Protein AF-A0A1Z1WSP2-F1 (afdb_monomer_lite)

InterPro domains:
  IPR001242 Condensation domain [PF00668] (73-166)
  IPR023213 Chloramphenicol acetyltransferase-like domain superfamily [G3DSA:3.30.559.10] (67-186)

pLDDT: mean 78.29, std 22.39, range [27.3, 98.0]

Radius of gyration: 26.22 Å; chains: 1; bounding box: 64×45×77 Å

Organism: NCBI:txid67267

Structure (mmCIF, N/CA/C/O backbone):
data_AF-A0A1Z1WSP2-F1
#
_entry.id   AF-A0A1Z1WSP2-F1
#
loop_
_atom_site.group_PDB
_atom_site.id
_atom_site.type_symbol
_atom_site.label_atom_id
_atom_site.label_alt_id
_atom_site.label_comp_id
_atom_site.label_asym_id
_atom_site.label_entity_id
_atom_site.label_seq_id
_atom_site.pdbx_PDB_ins_code
_atom_site.Cartn_x
_atom_site.Cartn_y
_atom_site.Cartn_z
_atom_site.occupancy
_atom_site.B_iso_or_equiv
_atom_site.auth_seq_id
_atom_site.auth_comp_id
_atom_site.auth_asym_id
_atom_site.auth_atom_id
_atom_site.pdbx_PDB_model_num
ATOM 1 N N . MET A 1 1 ? -21.585 -17.387 0.499 1.00 41.00 1 MET A N 1
ATOM 2 C CA . MET A 1 1 ? -21.849 -16.741 1.805 1.00 41.00 1 MET A CA 1
ATOM 3 C C . MET A 1 1 ? -21.093 -17.517 2.869 1.00 41.00 1 MET A C 1
ATOM 5 O O . MET A 1 1 ? -21.284 -18.721 2.952 1.00 41.00 1 MET A O 1
ATOM 9 N N . ARG A 1 2 ? -20.185 -16.879 3.615 1.00 51.12 2 ARG A N 1
ATOM 10 C CA . ARG A 1 2 ? -19.543 -17.510 4.781 1.00 51.12 2 ARG A CA 1
ATOM 11 C C . ARG A 1 2 ? -20.558 -17.466 5.926 1.00 51.12 2 ARG A C 1
ATOM 13 O O . ARG A 1 2 ? -21.011 -16.374 6.252 1.00 51.12 2 ARG A O 1
ATOM 20 N N . SER A 1 3 ? -20.960 -18.607 6.487 1.00 55.03 3 SER A N 1
ATOM 21 C CA . SER A 1 3 ? -21.845 -18.604 7.658 1.00 55.03 3 SER A CA 1
ATOM 22 C C . SER A 1 3 ? -21.049 -18.153 8.878 1.00 55.03 3 SER A C 1
ATOM 24 O O . SER A 1 3 ? -20.045 -18.777 9.218 1.00 55.03 3 SER A O 1
ATOM 26 N N . TRP A 1 4 ? -21.477 -17.073 9.521 1.00 65.94 4 TRP A N 1
ATOM 27 C CA . TRP A 1 4 ? -20.964 -16.672 10.827 1.00 65.94 4 TRP A CA 1
ATOM 28 C C . TRP A 1 4 ? -21.842 -17.282 11.921 1.00 65.94 4 TRP A C 1
ATOM 30 O O . TRP A 1 4 ? -23.066 -17.234 11.824 1.00 65.94 4 TRP A O 1
ATOM 40 N N . SER A 1 5 ? -21.220 -17.844 12.957 1.00 73.00 5 SER A N 1
ATOM 41 C CA . SER A 1 5 ? -21.894 -18.319 14.170 1.00 73.00 5 SER A CA 1
ATOM 42 C C . SER A 1 5 ? -21.378 -17.536 15.372 1.00 73.00 5 SER A C 1
ATOM 44 O O . SER A 1 5 ? -20.165 -17.437 15.554 1.00 73.00 5 SER A O 1
ATOM 46 N N . SER A 1 6 ? -22.280 -17.014 16.204 1.00 76.75 6 SER A N 1
ATOM 47 C CA . SER A 1 6 ? -21.934 -16.423 17.502 1.00 76.75 6 SER A CA 1
ATOM 48 C C . SER A 1 6 ? -22.546 -17.263 18.620 1.00 76.75 6 SER A C 1
ATOM 50 O O . SER A 1 6 ? -23.676 -17.732 18.494 1.00 76.75 6 SER A O 1
ATOM 52 N N . LEU A 1 7 ? -21.781 -17.486 19.687 1.00 85.62 7 LEU A N 1
ATOM 53 C CA . LEU A 1 7 ? -22.199 -18.262 20.851 1.00 85.62 7 LEU A CA 1
ATOM 54 C C . LEU A 1 7 ? -22.356 -17.305 22.034 1.00 85.62 7 LEU A C 1
ATOM 56 O O . LEU A 1 7 ? -21.437 -16.546 22.335 1.00 85.62 7 LEU A O 1
ATOM 60 N N . TRP A 1 8 ? -23.521 -17.328 22.677 1.00 90.00 8 TRP A N 1
ATOM 61 C CA . TRP A 1 8 ? -23.855 -16.441 23.790 1.00 90.00 8 TRP A CA 1
ATOM 62 C C . TRP A 1 8 ? -23.992 -17.255 25.071 1.00 90.00 8 TRP A C 1
ATOM 64 O O . TRP A 1 8 ? -24.724 -18.241 25.109 1.00 90.00 8 TRP A O 1
ATOM 74 N N . PHE A 1 9 ? -23.307 -16.822 26.127 1.00 90.75 9 PHE A N 1
ATOM 75 C CA . PHE A 1 9 ? -23.403 -17.414 27.457 1.00 90.75 9 PHE A CA 1
ATOM 76 C C . PHE A 1 9 ? -23.899 -16.370 28.447 1.00 90.75 9 PHE A C 1
ATOM 78 O O . PHE A 1 9 ? -23.471 -15.217 28.409 1.00 90.75 9 PHE A O 1
ATOM 85 N N . TYR A 1 10 ? -24.784 -16.776 29.352 1.00 90.88 10 TYR A N 1
ATOM 86 C CA . TYR A 1 10 ? -25.280 -15.917 30.420 1.00 90.88 10 TYR A CA 1
ATOM 87 C C . TYR A 1 10 ? -25.595 -16.734 31.672 1.00 90.88 10 TYR A C 1
ATOM 89 O O . TYR A 1 10 ? -25.853 -17.935 31.609 1.00 90.88 10 TYR A O 1
ATOM 97 N N . SER A 1 11 ? -25.581 -16.067 32.826 1.00 92.56 11 SER A N 1
ATOM 98 C CA . SER A 1 11 ? -26.026 -16.667 34.082 1.00 92.56 11 SER A CA 1
ATOM 99 C C . SER A 1 11 ? -27.542 -16.551 34.209 1.00 92.56 11 SER A C 1
ATOM 101 O O . SER A 1 11 ? -28.071 -15.446 34.348 1.00 92.56 11 SER A O 1
ATOM 103 N N . ALA A 1 12 ? -28.239 -17.689 34.229 1.00 88.88 12 ALA A N 1
ATOM 104 C CA . ALA A 1 12 ? -29.688 -17.742 34.437 1.00 88.88 12 ALA A CA 1
ATOM 105 C C . ALA A 1 12 ? -30.127 -17.249 35.833 1.00 88.88 12 ALA A C 1
ATOM 107 O O . ALA A 1 12 ? -31.296 -16.939 36.036 1.00 88.88 12 ALA A O 1
ATOM 108 N N . ALA A 1 13 ? -29.198 -17.144 36.794 1.00 91.12 13 ALA A N 1
ATOM 109 C CA . ALA A 1 13 ? -29.472 -16.588 38.120 1.00 91.12 13 ALA A CA 1
ATOM 110 C C . ALA A 1 13 ? -29.534 -15.049 38.130 1.00 91.12 13 ALA A C 1
ATOM 112 O O . ALA A 1 13 ? -30.116 -14.468 39.042 1.00 91.12 13 ALA A O 1
ATOM 113 N N . LEU A 1 14 ? -28.922 -14.388 37.139 1.00 92.56 14 LEU A N 1
ATOM 114 C CA . LEU A 1 14 ? -28.824 -12.924 37.062 1.00 92.56 14 LEU A CA 1
ATOM 115 C C . LEU A 1 14 ? -29.618 -12.333 35.892 1.00 92.56 14 LEU A C 1
ATOM 117 O O . LEU A 1 14 ? -30.007 -11.166 35.939 1.00 92.56 14 LEU A O 1
ATOM 121 N N . HIS A 1 15 ? -29.866 -13.119 34.843 1.00 92.75 15 HIS A N 1
ATOM 122 C CA . HIS A 1 15 ? -30.521 -12.654 33.628 1.00 92.75 15 HIS A CA 1
ATOM 123 C C . HIS A 1 15 ? -31.601 -13.619 33.152 1.00 92.75 15 HIS A C 1
ATOM 125 O O . HIS A 1 15 ? -31.472 -14.837 33.255 1.00 92.75 15 HIS A O 1
ATOM 131 N N . GLN A 1 16 ? -32.656 -13.048 32.575 1.00 94.38 16 GLN A N 1
ATOM 132 C CA . GLN A 1 16 ? -33.688 -13.803 31.877 1.00 94.38 16 GLN A CA 1
ATOM 133 C C . GLN A 1 16 ? -33.235 -14.109 30.449 1.00 94.38 16 GLN A C 1
ATOM 135 O O . GLN A 1 16 ? -32.648 -13.256 29.780 1.00 94.38 16 GLN A O 1
ATOM 140 N N . GLU A 1 17 ? -33.563 -15.307 29.971 1.00 93.25 17 GLU A N 1
ATOM 141 C CA . GLU A 1 17 ? -33.247 -15.757 28.613 1.00 93.25 17 GLU A CA 1
ATOM 142 C C . GLU A 1 17 ? -33.787 -14.804 27.543 1.00 93.25 17 GLU A C 1
ATOM 144 O O . GLU A 1 17 ? -33.064 -14.423 26.629 1.00 93.25 17 GLU A O 1
ATOM 149 N N . SER A 1 18 ? -35.032 -14.345 27.693 1.00 95.00 18 SER A N 1
ATOM 150 C CA . SER A 1 18 ? -35.677 -13.415 26.759 1.00 95.00 18 SER A CA 1
ATOM 151 C C . SER A 1 18 ? -34.890 -12.112 26.588 1.00 95.00 18 SER A C 1
ATOM 153 O O . SER A 1 18 ? -34.775 -11.600 25.474 1.00 95.00 18 SER A O 1
ATOM 155 N N . THR A 1 19 ? -34.294 -11.599 27.667 1.00 94.56 19 THR A N 1
ATOM 156 C CA . THR A 1 19 ? -33.448 -10.401 27.634 1.00 94.56 19 THR A CA 1
ATOM 157 C C . THR A 1 19 ? -32.171 -10.645 26.839 1.00 94.56 19 THR A C 1
ATOM 159 O O . THR A 1 19 ? -31.796 -9.810 26.014 1.00 94.56 19 THR A O 1
ATOM 162 N N . VAL A 1 20 ? -31.511 -11.784 27.063 1.00 95.19 20 VAL A N 1
ATOM 163 C CA . VAL A 1 20 ? -30.248 -12.125 26.391 1.00 95.19 20 VAL A CA 1
ATOM 164 C C . VAL A 1 20 ? -30.486 -12.434 24.918 1.00 95.19 20 VAL A C 1
ATOM 166 O O . VAL A 1 20 ? -29.784 -11.892 24.072 1.00 95.19 20 VAL A O 1
ATOM 169 N N . THR A 1 21 ? -31.531 -13.194 24.592 1.00 93.88 21 THR A N 1
ATOM 170 C CA . THR A 1 21 ? -31.958 -13.450 23.211 1.00 93.88 21 THR A CA 1
ATOM 171 C C . THR A 1 21 ? -32.323 -12.154 22.492 1.00 93.88 21 THR A C 1
ATOM 173 O O . THR A 1 21 ? -31.897 -11.933 21.361 1.00 93.88 21 THR A O 1
ATOM 176 N N . GLY A 1 22 ? -33.047 -11.246 23.157 1.00 94.62 22 GLY A N 1
ATOM 177 C CA . GLY A 1 22 ? -33.368 -9.933 22.601 1.00 94.62 22 GLY A CA 1
ATOM 178 C C . GLY A 1 22 ? -32.129 -9.065 22.353 1.00 94.62 22 GLY A C 1
ATOM 179 O O . GLY A 1 22 ? -32.064 -8.362 21.347 1.00 94.62 22 GLY A O 1
ATOM 180 N N . LEU A 1 23 ? -31.129 -9.111 23.239 1.00 95.50 23 LEU A N 1
ATOM 181 C CA . LEU A 1 23 ? -29.850 -8.427 23.033 1.00 95.50 23 LEU A CA 1
ATOM 182 C C . LEU A 1 23 ? -29.057 -9.045 21.875 1.00 95.50 23 LEU A C 1
ATOM 184 O O . LEU A 1 23 ? -28.564 -8.303 21.031 1.00 95.50 23 LEU A O 1
ATOM 188 N N . ALA A 1 24 ? -28.973 -10.375 21.818 1.00 93.88 24 ALA A N 1
ATOM 189 C CA . ALA A 1 24 ? -28.277 -11.099 20.762 1.00 93.88 24 ALA A CA 1
ATOM 190 C C . ALA A 1 24 ? -28.881 -10.805 19.382 1.00 93.88 24 ALA A C 1
ATOM 192 O O . ALA A 1 24 ? -28.140 -10.535 18.438 1.00 93.88 24 ALA A O 1
ATOM 193 N N . ALA A 1 25 ? -30.215 -10.771 19.283 1.00 93.81 25 ALA A N 1
ATOM 194 C CA . ALA A 1 25 ? -30.921 -10.394 18.062 1.00 93.81 25 ALA A CA 1
ATOM 195 C C . ALA A 1 25 ? -30.579 -8.959 17.630 1.00 93.81 25 ALA A C 1
ATOM 197 O O . ALA A 1 25 ? -30.105 -8.756 16.517 1.00 93.81 25 ALA A O 1
ATOM 198 N N . ARG A 1 26 ? -30.696 -7.973 18.534 1.00 96.06 26 ARG A N 1
ATOM 199 C CA . ARG A 1 26 ? -30.347 -6.573 18.218 1.00 96.06 26 ARG A CA 1
ATOM 200 C C . ARG A 1 26 ? -28.877 -6.395 17.839 1.00 96.06 26 ARG A C 1
ATOM 202 O O . ARG A 1 26 ? -28.559 -5.561 16.999 1.00 96.06 26 ARG A O 1
ATOM 209 N N . PHE A 1 27 ? -27.976 -7.149 18.465 1.00 94.50 27 PHE A N 1
ATOM 210 C CA . PHE A 1 27 ? -26.557 -7.131 18.123 1.00 94.50 27 PHE A CA 1
ATOM 211 C C . PHE A 1 27 ? -26.316 -7.691 16.716 1.00 94.50 27 PHE A C 1
ATOM 213 O O . PHE A 1 27 ? -25.570 -7.096 15.940 1.00 94.50 27 PHE A O 1
ATOM 220 N N . ALA A 1 28 ? -26.977 -8.798 16.363 1.00 92.75 28 ALA A N 1
ATOM 221 C CA . ALA A 1 28 ? -26.924 -9.359 15.017 1.00 92.75 28 ALA A CA 1
ATOM 222 C C . ALA A 1 28 ? -27.494 -8.389 13.968 1.00 92.75 28 ALA A C 1
ATOM 224 O O . ALA A 1 28 ? -26.862 -8.195 12.930 1.00 92.75 28 ALA A O 1
ATOM 225 N N . ASP A 1 29 ? -28.621 -7.733 14.261 1.00 94.75 29 ASP A N 1
ATOM 226 C CA . ASP A 1 29 ? -29.218 -6.716 13.388 1.00 94.75 29 ASP A CA 1
ATOM 227 C C . ASP A 1 29 ? -28.263 -5.532 13.180 1.00 94.75 29 ASP A C 1
ATOM 229 O O . ASP A 1 29 ? -27.992 -5.144 12.044 1.00 94.75 29 ASP A O 1
ATOM 233 N N . ALA A 1 30 ? -27.657 -5.018 14.256 1.00 94.94 30 ALA A N 1
ATOM 234 C CA . ALA A 1 30 ? -26.686 -3.929 14.175 1.00 94.94 30 ALA A CA 1
ATOM 235 C C . ALA A 1 30 ? -25.446 -4.310 13.345 1.00 94.94 30 ALA A C 1
ATOM 237 O O . ALA A 1 30 ? -24.978 -3.518 12.527 1.00 94.94 30 ALA A O 1
ATOM 238 N N . LEU A 1 31 ? -24.921 -5.530 13.504 1.00 92.50 31 LEU A N 1
ATOM 239 C CA . LEU A 1 31 ? -23.818 -6.025 12.675 1.00 92.50 31 LEU A CA 1
ATOM 240 C C . LEU A 1 31 ? -24.223 -6.176 11.205 1.00 92.50 31 LEU A C 1
ATOM 242 O O . LEU A 1 31 ? -23.431 -5.853 10.318 1.00 92.50 31 LEU A O 1
ATOM 246 N N . ALA A 1 32 ? -25.442 -6.648 10.932 1.00 91.38 32 ALA A N 1
ATOM 247 C CA . ALA A 1 32 ? -25.964 -6.748 9.574 1.00 91.38 32 ALA A CA 1
ATOM 248 C C . ALA A 1 32 ? -26.105 -5.363 8.926 1.00 91.38 32 ALA A C 1
ATOM 250 O O . ALA A 1 32 ? -25.785 -5.202 7.74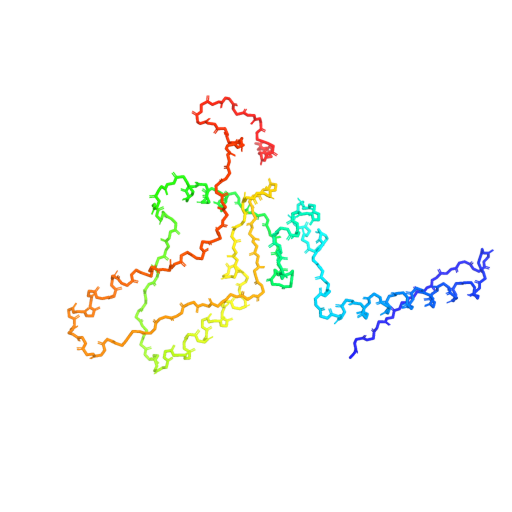7 1.00 91.38 32 ALA A O 1
ATOM 251 N N . ASP A 1 33 ? -26.522 -4.358 9.695 1.00 91.88 33 ASP A N 1
ATOM 252 C CA . ASP A 1 33 ? -26.606 -2.973 9.243 1.00 91.88 33 ASP A CA 1
ATOM 253 C C . ASP A 1 33 ? -25.222 -2.380 8.955 1.00 91.88 33 ASP A C 1
ATOM 255 O O . ASP A 1 33 ? -25.031 -1.793 7.889 1.00 91.88 33 ASP A O 1
ATOM 259 N N . ILE A 1 34 ? -24.229 -2.607 9.825 1.00 88.62 34 ILE A N 1
ATOM 260 C CA . ILE A 1 34 ? -22.832 -2.202 9.584 1.00 88.62 34 ILE A CA 1
ATOM 261 C C . ILE A 1 34 ? -22.279 -2.884 8.327 1.00 88.62 34 ILE A C 1
ATOM 263 O O . ILE A 1 34 ? -21.681 -2.221 7.481 1.00 88.62 34 ILE A O 1
ATOM 267 N N . ALA A 1 35 ? -22.500 -4.190 8.161 1.00 87.12 35 ALA A N 1
ATOM 268 C CA . ALA A 1 35 ? -22.037 -4.930 6.989 1.00 87.12 35 ALA A CA 1
ATOM 269 C C . ALA A 1 35 ? -22.690 -4.422 5.693 1.00 87.12 35 ALA A C 1
ATOM 271 O O . ALA A 1 35 ? -22.014 -4.272 4.674 1.00 87.12 35 ALA A O 1
ATOM 272 N N . ARG A 1 36 ? -23.995 -4.115 5.730 1.00 88.31 36 ARG A N 1
ATOM 273 C CA . ARG A 1 36 ? -24.719 -3.524 4.596 1.00 88.31 36 ARG A CA 1
ATOM 274 C C . ARG A 1 36 ? -24.198 -2.127 4.279 1.00 88.31 36 ARG A C 1
ATOM 276 O O . ARG A 1 36 ? -24.000 -1.813 3.108 1.00 88.31 36 ARG A O 1
ATOM 283 N N . HIS A 1 37 ? -23.931 -1.320 5.306 1.00 83.19 37 HIS A N 1
ATOM 284 C CA . HIS A 1 37 ? -23.325 -0.007 5.141 1.00 83.19 37 HIS A CA 1
ATOM 285 C C . HIS A 1 37 ? -21.952 -0.128 4.478 1.00 83.19 37 HIS A C 1
ATOM 287 O O . HIS A 1 37 ? -21.780 0.436 3.408 1.00 83.19 37 HIS A O 1
ATOM 293 N N . ALA A 1 38 ? -21.042 -0.946 5.015 1.00 80.06 38 ALA A N 1
ATOM 294 C CA . ALA A 1 38 ? -19.687 -1.151 4.489 1.00 80.06 38 ALA A CA 1
ATOM 295 C C . ALA A 1 38 ? -19.635 -1.722 3.055 1.00 80.06 38 ALA A C 1
ATOM 297 O O . ALA A 1 38 ? -18.637 -1.562 2.346 1.00 80.06 38 ALA A O 1
ATOM 298 N N . ALA A 1 39 ? -20.701 -2.392 2.607 1.00 81.94 39 ALA A N 1
ATOM 299 C CA . ALA A 1 39 ? -20.841 -2.858 1.229 1.00 81.94 39 ALA A CA 1
ATOM 300 C C . ALA A 1 39 ? -21.212 -1.737 0.235 1.00 81.94 39 ALA A C 1
ATOM 302 O O . ALA A 1 39 ? -21.138 -1.950 -0.976 1.00 81.94 39 ALA A O 1
ATOM 303 N N . THR A 1 40 ? -21.595 -0.550 0.713 1.00 82.31 40 THR A N 1
ATOM 304 C CA . THR A 1 40 ? -21.992 0.578 -0.140 1.00 82.31 40 THR A CA 1
ATOM 305 C C . THR A 1 40 ? -20.764 1.164 -0.856 1.00 82.31 40 THR A C 1
ATOM 307 O O . THR A 1 40 ? -19.741 1.418 -0.212 1.00 82.31 40 THR A O 1
ATOM 310 N N . PRO A 1 41 ? -20.811 1.412 -2.177 1.00 74.06 41 PRO A N 1
ATOM 311 C CA . PRO A 1 41 ? -19.713 2.061 -2.894 1.00 74.06 41 PRO A CA 1
ATOM 312 C C . PRO A 1 41 ? -19.358 3.420 -2.279 1.00 74.06 41 PRO A C 1
ATOM 314 O O . PRO A 1 41 ? -20.245 4.183 -1.907 1.00 74.06 41 PRO A O 1
ATOM 317 N N . GLY A 1 42 ? -18.065 3.719 -2.154 1.00 69.19 42 GLY A N 1
ATOM 318 C CA . GLY A 1 42 ? -17.589 4.956 -1.521 1.00 69.19 42 GLY A CA 1
ATOM 319 C C . GLY A 1 42 ? -17.664 4.967 0.011 1.00 69.19 42 GLY A C 1
ATOM 320 O O . GLY A 1 42 ? -17.225 5.932 0.625 1.00 69.19 42 GLY A O 1
ATOM 321 N N . THR A 1 43 ? -18.168 3.897 0.637 1.00 68.81 43 THR A N 1
ATOM 322 C CA . THR A 1 43 ? -18.054 3.682 2.086 1.00 68.81 43 THR A CA 1
ATOM 323 C C . THR A 1 43 ? -16.934 2.688 2.399 1.00 68.81 43 THR A C 1
ATOM 325 O O . THR A 1 43 ? -16.617 1.786 1.610 1.00 68.81 43 THR A O 1
ATOM 328 N N . GLY A 1 44 ? -16.313 2.869 3.561 1.00 70.62 44 GLY A N 1
ATOM 329 C CA . GLY A 1 44 ? -15.140 2.114 3.989 1.00 70.62 44 GLY A CA 1
ATOM 330 C C . GLY A 1 44 ? -13.883 2.973 3.938 1.00 70.62 44 GLY A C 1
ATOM 331 O O . GLY A 1 44 ? -13.378 3.296 2.865 1.00 70.62 44 GLY A O 1
ATOM 332 N N . GLY A 1 45 ? -13.398 3.321 5.125 1.00 80.62 45 GLY A N 1
ATOM 333 C CA . GLY A 1 45 ? -12.076 3.889 5.345 1.00 80.62 45 GLY A CA 1
ATOM 334 C C . GLY A 1 45 ? -11.144 2.837 5.930 1.00 80.62 45 GLY A C 1
ATOM 335 O O . GLY A 1 45 ? -11.573 1.740 6.295 1.00 80.62 45 GLY A O 1
ATOM 336 N N . ARG A 1 46 ? -9.866 3.186 6.019 1.00 90.81 46 ARG A N 1
ATOM 337 C CA . ARG A 1 46 ? -8.929 2.470 6.881 1.00 90.81 46 ARG A CA 1
ATOM 338 C C . ARG A 1 46 ? -8.927 3.134 8.248 1.00 90.81 46 ARG A C 1
ATOM 340 O O . ARG A 1 46 ? -9.206 4.322 8.374 1.00 90.81 46 ARG A O 1
ATOM 347 N N . THR A 1 47 ? -8.599 2.359 9.256 1.00 92.88 47 THR A N 1
ATOM 348 C CA . THR A 1 47 ? -8.450 2.776 10.645 1.00 92.88 47 THR A CA 1
ATOM 349 C C . THR A 1 47 ? -7.031 2.461 11.106 1.00 92.88 47 THR A C 1
ATOM 351 O O . THR A 1 47 ? -6.382 1.600 10.511 1.00 92.88 47 THR A O 1
ATOM 354 N N . PRO A 1 48 ? -6.532 3.090 12.183 1.00 94.88 48 PRO A N 1
ATOM 355 C CA . PRO A 1 48 ? -5.246 2.722 12.772 1.00 94.88 48 PRO A CA 1
ATOM 356 C C . PRO A 1 48 ? -5.100 1.223 13.059 1.00 94.88 48 PRO A C 1
ATOM 358 O O . PRO A 1 48 ? -4.040 0.649 12.834 1.00 94.88 48 PRO A O 1
ATOM 361 N N . SER A 1 49 ? -6.184 0.551 13.467 1.00 93.81 49 SER A N 1
ATOM 362 C CA . SER A 1 49 ? -6.176 -0.896 13.713 1.00 93.81 49 SER A CA 1
ATOM 363 C C . SER A 1 49 ? -5.925 -1.755 12.470 1.00 93.81 49 SER A C 1
ATOM 365 O O . SER A 1 49 ? -5.586 -2.926 12.618 1.00 93.81 49 SER A O 1
ATOM 367 N N . ASP A 1 50 ? -6.062 -1.201 11.263 1.00 94.00 50 ASP A N 1
ATOM 368 C CA . ASP A 1 50 ? -5.715 -1.899 10.023 1.00 94.00 50 ASP A CA 1
ATOM 369 C C . ASP A 1 50 ? -4.197 -1.925 9.760 1.00 94.00 50 ASP A C 1
ATOM 371 O O . ASP A 1 50 ? -3.760 -2.683 8.896 1.00 94.00 50 ASP A O 1
ATOM 375 N N . PHE A 1 51 ? -3.402 -1.126 10.487 1.00 95.31 51 PHE A N 1
ATOM 376 C CA . PHE A 1 51 ? -1.950 -0.985 10.312 1.00 95.31 51 PHE A CA 1
ATOM 377 C C . PHE A 1 51 ? -1.205 -1.140 11.652 1.00 95.31 51 PHE A C 1
ATOM 379 O O . PHE A 1 51 ? -0.586 -0.199 12.142 1.00 95.31 51 PHE A O 1
ATOM 386 N N . PRO A 1 52 ? -1.234 -2.331 12.276 1.00 94.00 52 PRO A N 1
ATOM 387 C CA . PRO A 1 52 ? -0.803 -2.524 13.666 1.00 94.00 52 PRO A CA 1
ATOM 388 C C . PRO A 1 52 ? 0.710 -2.390 13.902 1.00 94.00 52 PRO A C 1
ATOM 390 O O . PRO A 1 52 ? 1.156 -2.450 15.043 1.00 94.00 52 PRO A O 1
ATOM 393 N N . LEU A 1 53 ? 1.512 -2.278 12.840 1.00 93.56 53 LEU A N 1
ATOM 394 C CA . LEU A 1 53 ? 2.970 -2.166 12.927 1.00 93.56 53 LEU A CA 1
ATOM 395 C C . LEU A 1 53 ? 3.457 -0.716 13.033 1.00 93.56 53 LEU A C 1
ATOM 397 O O . LEU A 1 53 ? 4.662 -0.499 13.136 1.00 93.56 53 LEU A O 1
ATOM 401 N N . VAL A 1 54 ? 2.542 0.253 12.971 1.00 94.25 54 VAL A N 1
ATOM 402 C CA . VAL A 1 54 ? 2.837 1.686 12.982 1.00 94.25 54 VAL A CA 1
ATOM 403 C C . VAL A 1 54 ? 1.854 2.412 13.894 1.00 94.25 54 VAL A C 1
ATOM 405 O O . VAL A 1 54 ? 0.655 2.142 13.890 1.00 94.25 54 VAL A O 1
ATOM 408 N N . GLU A 1 55 ? 2.354 3.368 14.667 1.00 92.38 55 GLU A N 1
ATOM 409 C CA . GLU A 1 55 ? 1.520 4.193 15.542 1.00 92.38 55 GLU A CA 1
ATOM 410 C C . GLU A 1 55 ? 0.958 5.374 14.737 1.00 92.38 55 GLU A C 1
ATOM 412 O O . GLU A 1 55 ? 1.608 6.409 14.575 1.00 92.38 55 GLU A O 1
ATOM 417 N N . LEU A 1 56 ? -0.248 5.206 14.188 1.00 93.69 56 LEU A N 1
ATOM 418 C CA . LEU A 1 56 ? -0.939 6.229 13.400 1.00 93.69 56 LEU A CA 1
ATOM 419 C C . LEU A 1 56 ? -2.223 6.688 14.087 1.00 93.69 56 LEU A C 1
ATOM 421 O O . LEU A 1 56 ? -3.000 5.882 14.593 1.00 93.69 56 LEU A O 1
ATOM 425 N N . ASP A 1 57 ? -2.494 7.991 14.036 1.00 93.31 57 ASP A N 1
ATOM 426 C CA . ASP A 1 57 ? -3.839 8.498 14.296 1.00 93.31 57 ASP A CA 1
ATOM 427 C C . ASP A 1 57 ? -4.717 8.388 13.035 1.00 93.31 57 ASP A C 1
ATOM 429 O O . ASP A 1 57 ? -4.239 8.152 11.920 1.00 93.31 57 ASP A O 1
ATOM 433 N N . GLN A 1 58 ? -6.031 8.557 13.204 1.00 93.94 58 GLN A N 1
ATOM 434 C CA . GLN A 1 58 ? -6.970 8.480 12.081 1.00 93.94 58 GLN A CA 1
ATOM 435 C C . GLN A 1 58 ? -6.653 9.522 10.995 1.00 93.94 58 GLN A C 1
ATOM 437 O O . GLN A 1 58 ? -6.778 9.231 9.811 1.00 93.94 58 GLN A O 1
ATOM 442 N N . ALA A 1 59 ? -6.175 10.713 11.372 1.00 92.44 59 ALA A N 1
ATOM 443 C CA . ALA A 1 59 ? -5.856 11.765 10.413 1.00 92.44 59 ALA A CA 1
ATOM 444 C C . ALA A 1 59 ? -4.647 11.405 9.531 1.00 92.44 59 ALA A C 1
ATOM 446 O O . ALA A 1 59 ? -4.625 11.745 8.349 1.00 92.44 59 ALA A O 1
ATOM 447 N N . ALA A 1 60 ? -3.636 10.730 10.079 1.00 93.06 60 ALA A N 1
ATOM 448 C CA . ALA A 1 60 ? -2.494 10.218 9.332 1.00 93.06 60 ALA A CA 1
ATOM 449 C C . ALA A 1 60 ? -2.914 9.085 8.393 1.00 93.06 60 ALA A C 1
ATOM 451 O O . ALA A 1 60 ? -2.511 9.082 7.229 1.00 93.06 60 ALA A O 1
ATOM 452 N N . VAL A 1 61 ? -3.780 8.178 8.857 1.00 94.50 61 VAL A N 1
ATOM 453 C CA . VAL A 1 61 ? -4.375 7.138 8.008 1.00 94.50 61 VAL A CA 1
ATOM 454 C C . VAL A 1 61 ? -5.118 7.757 6.824 1.00 94.50 61 VAL A C 1
ATOM 456 O O . VAL A 1 61 ? -4.860 7.373 5.682 1.00 94.50 61 VAL A O 1
ATOM 459 N N . ASP A 1 62 ? -5.967 8.755 7.066 1.00 92.31 62 ASP A N 1
ATOM 460 C CA . ASP A 1 62 ? -6.728 9.447 6.020 1.00 92.31 62 ASP A CA 1
ATOM 461 C C . ASP A 1 62 ? -5.802 10.160 5.017 1.00 92.31 62 ASP A C 1
ATOM 463 O O . ASP A 1 62 ? -6.044 10.128 3.811 1.00 92.31 62 ASP A O 1
ATOM 467 N N . ARG A 1 63 ? -4.686 10.749 5.479 1.00 91.88 63 ARG A N 1
ATOM 468 C CA . ARG A 1 63 ? -3.669 11.348 4.592 1.00 91.88 63 ARG A CA 1
ATOM 469 C C . ARG A 1 63 ? -2.969 10.310 3.713 1.00 91.88 63 ARG A C 1
ATOM 471 O O . ARG A 1 63 ? -2.804 10.547 2.519 1.00 91.88 63 ARG A O 1
ATOM 478 N N . ILE A 1 64 ? -2.555 9.177 4.285 1.00 93.31 64 ILE A N 1
ATOM 479 C CA . ILE A 1 64 ? -1.839 8.105 3.566 1.00 93.31 64 ILE A CA 1
ATOM 480 C C . ILE A 1 64 ? -2.744 7.443 2.520 1.00 93.31 64 ILE A C 1
ATOM 482 O O . ILE A 1 64 ? -2.307 7.109 1.414 1.00 93.31 64 ILE A O 1
ATOM 486 N N . THR A 1 65 ? -4.007 7.237 2.884 1.00 92.19 65 THR A N 1
ATOM 487 C CA . THR A 1 65 ? -5.004 6.575 2.043 1.00 92.19 65 THR A CA 1
ATOM 488 C C . THR A 1 65 ? -5.619 7.493 0.992 1.00 92.19 65 THR A C 1
ATOM 490 O O . THR A 1 65 ? -5.930 7.040 -0.111 1.00 92.19 65 THR A O 1
ATOM 493 N N . GLY A 1 66 ? -5.748 8.784 1.291 1.00 89.81 66 GLY A N 1
ATOM 494 C CA . GLY A 1 66 ? -6.286 9.777 0.374 1.00 89.81 66 GLY A CA 1
ATOM 495 C C . GLY A 1 66 ? -7.710 9.448 -0.079 1.00 89.81 66 GLY A C 1
ATOM 496 O O . GLY A 1 66 ? -8.547 8.992 0.695 1.00 89.81 66 GLY A O 1
ATOM 497 N N . ALA A 1 67 ? -7.993 9.695 -1.360 1.00 86.81 67 ALA A N 1
ATOM 498 C CA . ALA A 1 67 ? -9.331 9.521 -1.928 1.00 86.81 67 ALA A CA 1
ATOM 499 C C . ALA A 1 67 ? -9.752 8.051 -2.116 1.00 86.81 67 ALA A C 1
ATOM 501 O O . ALA A 1 67 ? -10.945 7.784 -2.247 1.00 86.81 67 ALA A O 1
ATOM 502 N N . ASP A 1 68 ? -8.801 7.108 -2.133 1.00 88.94 68 ASP A N 1
ATOM 503 C CA . ASP A 1 68 ? -9.084 5.674 -2.255 1.00 88.94 68 ASP A CA 1
ATOM 504 C C . ASP A 1 68 ? -8.405 4.865 -1.135 1.00 88.94 68 ASP A C 1
ATOM 506 O O . ASP A 1 68 ? -7.321 4.299 -1.319 1.00 88.94 68 ASP A O 1
ATOM 510 N N . PRO A 1 69 ? -9.068 4.722 0.027 1.00 89.44 69 PRO A N 1
ATOM 511 C CA . PRO A 1 69 ? -8.558 3.903 1.123 1.00 89.44 69 PRO A CA 1
ATOM 512 C C . PRO A 1 69 ? -8.405 2.420 0.818 1.00 89.44 69 PRO A C 1
ATOM 514 O O . PRO A 1 69 ? -7.690 1.711 1.533 1.00 89.44 69 PRO A O 1
ATOM 517 N N . ARG A 1 70 ? -9.043 1.923 -0.244 1.00 88.06 70 ARG A N 1
ATOM 518 C CA . ARG A 1 70 ? -8.918 0.523 -0.647 1.00 88.06 70 ARG A CA 1
ATOM 519 C C . ARG A 1 70 ? -7.660 0.287 -1.475 1.00 88.06 70 ARG A C 1
ATOM 521 O O . ARG A 1 70 ? -7.207 -0.856 -1.508 1.00 88.06 70 ARG A O 1
ATOM 528 N N . ALA A 1 71 ? -7.080 1.327 -2.082 1.00 92.06 71 ALA A N 1
ATOM 529 C CA . ALA A 1 71 ? -5.840 1.235 -2.851 1.00 92.06 71 ALA A CA 1
ATOM 530 C C . ALA A 1 71 ? -4.610 0.942 -1.984 1.00 92.06 71 ALA A C 1
ATOM 532 O O . ALA A 1 71 ? -3.642 0.373 -2.485 1.00 92.06 71 ALA A O 1
ATOM 533 N N . VAL A 1 72 ? -4.626 1.298 -0.698 1.00 95.38 72 VAL A N 1
ATOM 534 C CA . VAL A 1 72 ? -3.580 0.897 0.253 1.00 95.38 72 VAL A CA 1
ATOM 535 C C . VAL A 1 72 ? -3.866 -0.526 0.710 1.00 95.38 72 VAL A C 1
ATOM 537 O O . VAL A 1 72 ? -5.000 -0.844 1.057 1.00 95.38 72 VAL A O 1
ATOM 540 N N . GLU A 1 73 ? -2.862 -1.394 0.685 1.00 95.94 73 GLU A N 1
ATOM 541 C CA . GLU A 1 73 ? -2.916 -2.762 1.198 1.00 95.94 73 GLU A CA 1
ATOM 542 C C . GLU A 1 73 ? -2.488 -2.797 2.665 1.00 95.94 73 GLU A C 1
ATOM 544 O O . GLU A 1 73 ? -3.299 -3.207 3.501 1.00 95.94 73 GLU A O 1
ATOM 549 N N . ASP A 1 74 ? -1.281 -2.295 2.945 1.00 96.88 74 ASP A N 1
ATOM 550 C CA . ASP A 1 74 ? -0.614 -2.314 4.251 1.00 96.88 74 ASP A CA 1
ATOM 551 C C . ASP A 1 74 ? 0.373 -1.135 4.397 1.00 96.88 74 ASP A C 1
ATOM 553 O O . ASP A 1 74 ? 0.722 -0.478 3.408 1.00 96.88 74 ASP A O 1
ATOM 557 N N . VAL A 1 75 ? 0.817 -0.862 5.623 1.00 97.19 75 VAL A N 1
ATOM 558 C CA . VAL A 1 75 ? 1.769 0.200 5.969 1.00 97.19 75 VAL A CA 1
ATOM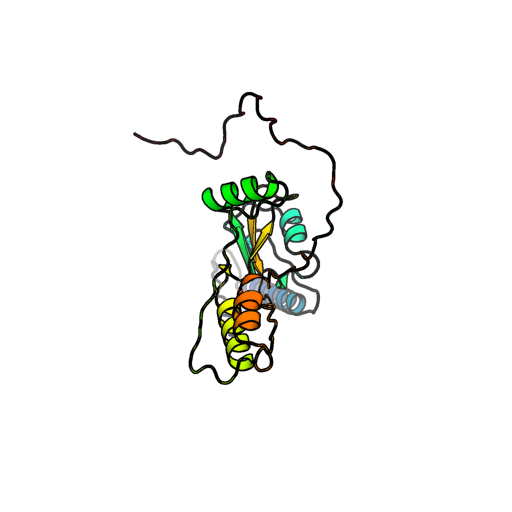 559 C C . VAL A 1 75 ? 2.780 -0.325 6.985 1.00 97.19 75 VAL A C 1
ATOM 561 O O . VAL A 1 75 ? 2.416 -0.881 8.020 1.00 97.19 75 VAL A O 1
ATOM 564 N N . HIS A 1 76 ? 4.064 -0.109 6.706 1.00 96.81 76 HIS A N 1
ATOM 565 C CA . HIS A 1 76 ? 5.167 -0.560 7.552 1.00 96.81 76 HIS A CA 1
ATOM 566 C C . HIS A 1 76 ? 6.105 0.594 7.909 1.00 96.81 76 HIS A C 1
ATOM 568 O O . HIS A 1 76 ? 6.294 1.491 7.080 1.00 96.81 76 HIS A O 1
ATOM 574 N N . PRO A 1 77 ? 6.762 0.555 9.081 1.00 96.69 77 PRO A N 1
ATOM 575 C CA . PRO A 1 77 ? 7.875 1.452 9.337 1.00 96.69 77 PRO A CA 1
ATOM 576 C C . PRO A 1 77 ? 9.034 1.093 8.401 1.00 96.69 77 PRO A C 1
ATOM 578 O O . PRO A 1 77 ? 9.270 -0.078 8.082 1.00 96.69 77 PRO A O 1
ATOM 581 N N . LEU A 1 78 ? 9.777 2.100 7.948 1.00 96.25 78 LEU A N 1
ATOM 582 C CA . LEU A 1 78 ? 11.017 1.855 7.220 1.00 96.25 78 LEU A CA 1
ATOM 583 C C . LEU A 1 78 ? 12.063 1.237 8.154 1.00 96.25 78 LEU A C 1
ATOM 585 O O . LEU A 1 78 ? 12.249 1.661 9.293 1.00 96.25 78 LEU A O 1
ATOM 589 N N . THR A 1 79 ? 12.812 0.256 7.651 1.00 94.94 79 THR A N 1
ATOM 590 C CA . THR A 1 79 ? 13.993 -0.242 8.370 1.00 94.94 79 THR A CA 1
ATOM 591 C C . THR A 1 79 ? 15.053 0.863 8.487 1.00 94.94 79 THR A C 1
ATOM 593 O O . THR A 1 79 ? 15.115 1.742 7.618 1.00 94.94 79 THR A O 1
ATOM 596 N N . PRO A 1 80 ? 15.965 0.803 9.479 1.00 93.81 80 PRO A N 1
ATOM 597 C CA . PRO A 1 80 ? 17.033 1.796 9.619 1.00 93.81 80 PRO A CA 1
ATOM 598 C C . PRO A 1 80 ? 17.856 1.998 8.338 1.00 93.81 80 PRO A C 1
ATOM 600 O O . PRO A 1 80 ? 18.185 3.126 7.972 1.00 93.81 80 PRO A O 1
ATOM 603 N N . THR A 1 81 ? 18.140 0.916 7.605 1.00 94.31 81 THR A N 1
ATOM 604 C CA . THR A 1 81 ? 18.845 0.983 6.318 1.00 94.31 81 THR A CA 1
ATOM 605 C C . THR A 1 81 ? 18.038 1.740 5.268 1.00 94.31 81 THR A C 1
ATOM 607 O O . THR A 1 81 ? 18.583 2.621 4.605 1.00 94.31 81 THR A O 1
ATOM 610 N N . GLN A 1 82 ? 16.744 1.443 5.125 1.00 94.44 82 GLN A N 1
ATOM 611 C CA . GLN A 1 82 ? 15.903 2.126 4.143 1.00 94.44 82 GLN A CA 1
ATOM 612 C C . GLN A 1 82 ? 15.702 3.610 4.496 1.00 94.44 82 GLN A C 1
ATOM 614 O O . GLN A 1 82 ? 15.717 4.453 3.601 1.00 94.44 82 GLN A O 1
ATOM 619 N N . ALA A 1 83 ? 15.592 3.954 5.784 1.00 92.69 83 ALA A N 1
ATOM 620 C CA . ALA A 1 83 ? 15.540 5.344 6.238 1.00 92.69 83 ALA A CA 1
ATOM 621 C C . ALA A 1 83 ? 16.839 6.104 5.904 1.00 92.69 83 ALA A C 1
ATOM 623 O O . ALA A 1 83 ? 16.791 7.230 5.403 1.00 92.69 83 ALA A O 1
ATOM 624 N N . GLY A 1 84 ? 18.003 5.470 6.094 1.00 91.19 84 GLY A N 1
ATOM 625 C CA . GLY A 1 84 ? 19.291 6.021 5.663 1.00 91.19 84 GLY A CA 1
ATOM 626 C C . GLY A 1 84 ? 19.359 6.243 4.147 1.00 91.19 84 GLY A C 1
ATOM 627 O O . GLY A 1 84 ? 19.783 7.308 3.693 1.00 91.19 84 GLY A O 1
ATOM 628 N N . MET A 1 85 ? 18.875 5.281 3.354 1.00 91.62 85 MET A N 1
ATOM 629 C CA . MET A 1 85 ? 18.791 5.413 1.893 1.00 91.62 85 MET A CA 1
ATOM 630 C C . MET A 1 85 ? 17.898 6.588 1.471 1.00 91.62 85 MET A C 1
ATOM 632 O O . MET A 1 85 ? 18.290 7.367 0.599 1.00 91.62 85 MET A O 1
ATOM 636 N N . LEU A 1 86 ? 16.732 6.749 2.107 1.00 90.62 86 LEU A N 1
ATOM 637 C CA . LEU A 1 86 ? 15.821 7.871 1.868 1.00 90.62 86 LEU A CA 1
ATOM 638 C C . LEU A 1 86 ? 16.504 9.213 2.161 1.00 90.62 86 LEU A C 1
ATOM 640 O O . LEU A 1 86 ? 16.484 10.110 1.320 1.00 90.62 86 LEU A O 1
ATOM 644 N N . PHE A 1 87 ? 17.150 9.341 3.322 1.00 87.81 87 PHE A N 1
ATOM 645 C CA . PHE A 1 87 ? 17.850 10.564 3.717 1.00 87.81 87 PHE A CA 1
ATOM 646 C C . PHE A 1 87 ? 18.919 10.974 2.694 1.00 87.81 87 PHE A C 1
ATOM 648 O O . PHE A 1 87 ? 18.972 12.128 2.258 1.00 87.81 87 PHE A O 1
ATOM 655 N N . HIS A 1 88 ? 19.746 10.021 2.264 1.00 86.00 88 HIS A N 1
ATOM 656 C CA . HIS A 1 88 ? 20.767 10.264 1.249 1.00 86.00 88 HIS A CA 1
ATOM 657 C C . HIS A 1 88 ? 20.161 10.634 -0.111 1.00 86.00 88 HIS A C 1
ATOM 659 O O . HIS A 1 88 ? 20.690 11.521 -0.778 1.00 86.00 88 HIS A O 1
ATOM 665 N N . GLY A 1 89 ? 19.052 10.005 -0.507 1.00 85.06 89 GLY A N 1
ATOM 666 C CA . GLY A 1 89 ? 18.343 10.328 -1.747 1.00 85.06 89 GLY A CA 1
ATOM 667 C C . GLY A 1 89 ? 17.765 11.746 -1.769 1.00 85.06 89 GLY A C 1
ATOM 668 O O . GLY A 1 89 ? 17.844 12.415 -2.794 1.00 85.06 89 GLY A O 1
ATOM 669 N N . LEU A 1 90 ? 17.234 12.229 -0.640 1.00 85.12 90 LEU A N 1
ATOM 670 C CA . LEU A 1 90 ? 16.677 13.584 -0.515 1.00 85.12 90 LEU A CA 1
ATOM 671 C C . LEU A 1 90 ? 17.754 14.675 -0.407 1.00 85.12 90 LEU A C 1
ATOM 673 O O . LEU A 1 90 ? 17.523 15.806 -0.824 1.00 85.12 90 LEU A O 1
ATOM 677 N N . SER A 1 91 ? 18.917 14.348 0.160 1.00 81.12 91 SER A N 1
ATOM 678 C CA . SER A 1 91 ? 19.995 15.313 0.432 1.00 81.12 91 SER A CA 1
ATOM 679 C C . SER A 1 91 ? 20.926 15.564 -0.755 1.00 81.12 91 SER A C 1
ATOM 681 O O . SER A 1 91 ? 21.751 16.473 -0.709 1.00 81.12 91 SER A O 1
ATOM 683 N N . GLN A 1 92 ? 20.876 14.719 -1.783 1.00 69.50 92 GLN A N 1
ATOM 684 C CA . GLN A 1 92 ? 21.790 14.779 -2.917 1.00 69.50 92 GLN A CA 1
ATOM 685 C C . GLN A 1 92 ? 21.000 15.178 -4.162 1.00 69.50 92 GLN A C 1
ATOM 687 O O . GLN A 1 92 ? 20.211 14.377 -4.651 1.00 69.50 92 GLN A O 1
ATOM 692 N N . ASP A 1 93 ? 21.233 16.391 -4.675 1.00 63.53 93 ASP A N 1
ATOM 693 C CA . ASP A 1 93 ? 20.578 17.006 -5.844 1.00 63.53 93 ASP A CA 1
ATOM 694 C C . ASP A 1 93 ? 20.634 16.130 -7.119 1.00 63.53 93 ASP A C 1
ATOM 696 O O . ASP A 1 93 ? 21.409 16.360 -8.045 1.00 63.53 93 ASP A O 1
ATOM 700 N N . GLY A 1 94 ? 19.817 15.078 -7.184 1.00 59.41 94 GLY A N 1
ATOM 701 C CA . GLY A 1 94 ? 19.689 14.195 -8.342 1.00 59.41 94 GLY A CA 1
ATOM 702 C C . GLY A 1 94 ? 20.743 13.088 -8.475 1.00 59.41 94 GLY A C 1
ATOM 703 O O . GLY A 1 94 ? 20.696 12.345 -9.460 1.00 59.41 94 GLY A O 1
ATOM 704 N N . ARG A 1 95 ? 21.663 12.896 -7.514 1.00 64.38 95 ARG A N 1
ATOM 705 C CA . ARG A 1 95 ? 22.540 11.707 -7.532 1.00 64.38 95 ARG A CA 1
ATOM 706 C C . ARG A 1 95 ? 21.723 10.468 -7.176 1.00 64.38 95 ARG A C 1
ATOM 708 O O . ARG A 1 95 ? 21.368 10.243 -6.024 1.00 64.38 95 ARG A O 1
ATOM 715 N N . ARG A 1 96 ? 21.488 9.616 -8.170 1.00 69.31 96 ARG A N 1
ATOM 716 C CA . ARG A 1 96 ? 20.772 8.342 -8.035 1.00 69.31 96 ARG A CA 1
ATOM 717 C C . ARG A 1 96 ? 21.637 7.241 -7.387 1.00 69.31 96 ARG A C 1
ATOM 719 O O . ARG A 1 96 ? 21.831 6.185 -7.973 1.00 69.31 96 ARG A O 1
ATOM 726 N N . VAL A 1 97 ? 22.188 7.491 -6.194 1.00 73.88 97 VAL A N 1
ATOM 727 C CA . VAL A 1 97 ? 23.189 6.618 -5.530 1.00 73.88 97 VAL A CA 1
ATOM 728 C C . VAL A 1 97 ? 22.677 5.192 -5.280 1.00 73.88 97 VAL A C 1
ATOM 730 O O . VAL A 1 97 ? 23.465 4.254 -5.301 1.00 73.88 97 VAL A O 1
ATOM 733 N N . TYR A 1 98 ? 21.366 5.024 -5.102 1.00 80.50 98 TYR A N 1
ATOM 734 C CA . TYR A 1 98 ? 20.723 3.723 -4.881 1.00 80.50 98 TYR A CA 1
ATOM 735 C C . TYR A 1 98 ? 19.878 3.244 -6.067 1.00 80.50 98 TYR A C 1
ATOM 737 O O . TYR A 1 98 ? 19.066 2.335 -5.921 1.00 80.50 98 TYR A O 1
ATOM 745 N N . PHE A 1 99 ? 20.027 3.859 -7.243 1.00 84.25 99 PHE A N 1
ATOM 746 C CA . PHE A 1 99 ? 19.344 3.390 -8.444 1.00 84.25 99 PHE A CA 1
ATOM 747 C C . PHE A 1 99 ? 20.130 2.251 -9.072 1.00 84.25 99 PHE A C 1
ATOM 749 O O . PHE A 1 99 ? 21.307 2.400 -9.399 1.00 84.25 99 PHE A O 1
ATOM 756 N N . GLN A 1 100 ? 19.451 1.130 -9.273 1.00 85.75 100 GLN A N 1
ATOM 757 C CA . GLN A 1 100 ? 20.024 -0.038 -9.911 1.00 85.75 100 GLN A CA 1
ATOM 758 C C . GLN A 1 100 ? 19.312 -0.284 -11.238 1.00 85.75 100 GLN A C 1
ATOM 760 O O . GLN A 1 100 ? 18.086 -0.372 -11.285 1.00 85.75 100 GLN A O 1
ATOM 765 N N . GLN A 1 101 ? 20.088 -0.410 -12.311 1.00 88.88 101 GLN A N 1
ATOM 766 C CA . GLN A 1 101 ? 19.594 -0.824 -13.618 1.00 88.88 101 GLN A CA 1
ATOM 767 C C . GLN A 1 101 ? 20.143 -2.213 -13.918 1.00 88.88 101 GLN A C 1
ATOM 769 O O . GLN A 1 101 ? 21.353 -2.432 -13.896 1.00 88.88 101 GLN A O 1
ATOM 774 N N . LEU A 1 102 ? 19.237 -3.151 -14.176 1.00 88.44 102 LEU A N 1
ATOM 775 C CA . LEU A 1 102 ? 19.567 -4.506 -14.591 1.00 88.44 102 LEU A CA 1
ATOM 776 C C . LEU A 1 102 ? 19.233 -4.648 -16.075 1.00 88.44 102 LEU A C 1
ATOM 778 O O . LEU A 1 102 ? 18.159 -4.235 -16.507 1.00 88.44 102 LEU A O 1
ATOM 782 N N . SER A 1 103 ? 20.157 -5.217 -16.844 1.00 89.56 103 SER A N 1
ATOM 783 C CA . SER A 1 103 ? 19.979 -5.504 -18.266 1.00 89.56 103 SER A CA 1
ATOM 784 C C . SER A 1 103 ? 20.363 -6.950 -18.525 1.00 89.56 103 SER A C 1
ATOM 786 O O . SER A 1 103 ? 21.416 -7.403 -18.074 1.00 89.56 103 SER A O 1
ATOM 788 N N . PHE A 1 104 ? 19.516 -7.663 -19.258 1.00 85.12 104 PHE A N 1
ATOM 789 C CA . PHE A 1 104 ? 19.708 -9.068 -19.592 1.00 85.12 104 PHE A CA 1
ATOM 790 C C . PHE A 1 104 ? 19.484 -9.267 -21.087 1.00 85.12 104 PHE A C 1
ATOM 792 O O . PHE A 1 104 ? 18.607 -8.636 -21.674 1.00 85.12 104 PHE A O 1
ATOM 799 N N . VAL A 1 105 ? 20.264 -10.163 -21.688 1.00 87.00 105 VAL A N 1
ATOM 800 C CA . VAL A 1 105 ? 19.970 -10.705 -23.016 1.00 87.00 105 VAL A CA 1
ATOM 801 C C . VAL A 1 105 ? 19.154 -11.971 -22.799 1.00 87.00 105 VAL A C 1
ATOM 803 O O . VAL A 1 105 ? 19.585 -12.863 -22.069 1.00 87.00 105 VAL A O 1
ATOM 806 N N . LEU A 1 106 ? 17.958 -12.013 -23.378 1.00 85.50 106 LEU A N 1
ATOM 807 C CA . LEU A 1 106 ? 17.046 -13.144 -23.266 1.00 85.50 106 LEU A CA 1
ATOM 808 C C . LEU A 1 106 ? 16.914 -13.808 -24.633 1.00 85.50 106 LEU A C 1
ATOM 810 O O . LEU A 1 106 ? 16.321 -13.236 -25.547 1.00 85.50 106 LEU A O 1
ATOM 814 N N . ASP A 1 107 ? 17.436 -15.023 -24.757 1.00 85.12 107 ASP A N 1
ATOM 815 C CA . ASP A 1 107 ? 17.226 -15.854 -25.938 1.00 85.12 107 ASP A CA 1
ATOM 816 C C . ASP A 1 107 ? 15.908 -16.630 -25.810 1.00 85.12 107 ASP A C 1
ATOM 818 O O . ASP A 1 107 ? 15.552 -17.119 -24.737 1.00 85.12 107 ASP A O 1
ATOM 822 N N . GLY A 1 108 ? 15.169 -16.761 -26.914 1.00 81.81 108 GLY A N 1
ATOM 823 C CA . GLY A 1 108 ? 13.957 -17.589 -26.968 1.00 81.81 108 GLY A CA 1
ATOM 824 C C . GLY A 1 108 ? 12.671 -16.941 -26.440 1.00 81.81 108 GLY A C 1
ATOM 825 O O . GLY A 1 108 ? 11.648 -17.619 -26.367 1.00 81.81 108 GLY A O 1
ATOM 826 N N . VAL A 1 109 ? 12.670 -15.643 -26.120 1.00 81.75 109 VAL A N 1
ATOM 827 C CA . VAL A 1 109 ? 11.433 -14.894 -25.835 1.00 81.75 109 VAL A CA 1
ATOM 828 C C . VAL A 1 109 ? 10.834 -14.408 -27.153 1.00 81.75 109 VAL A C 1
ATOM 830 O O . VAL A 1 109 ? 11.225 -13.375 -27.687 1.00 81.75 109 VAL A O 1
ATOM 833 N N . SER A 1 110 ? 9.897 -15.176 -27.707 1.00 84.25 110 SER A N 1
ATOM 834 C CA . SER A 1 110 ? 9.237 -14.840 -28.977 1.00 84.25 110 SER A CA 1
ATOM 835 C C . SER A 1 110 ? 8.102 -13.824 -28.836 1.00 84.25 110 SER A C 1
ATOM 837 O O . SER A 1 110 ? 7.689 -13.241 -29.834 1.00 84.25 110 SER A O 1
ATOM 839 N N . ASP A 1 111 ? 7.586 -13.636 -27.619 1.00 90.75 111 ASP A N 1
ATOM 840 C CA . ASP A 1 111 ? 6.466 -12.744 -27.318 1.00 90.75 111 ASP A CA 1
ATOM 841 C C . ASP A 1 111 ? 6.828 -11.777 -26.168 1.00 90.75 111 ASP A C 1
ATOM 843 O O . ASP A 1 111 ? 6.743 -12.142 -24.988 1.00 90.75 111 ASP A O 1
ATOM 847 N N . PRO A 1 112 ? 7.262 -10.545 -26.495 1.00 90.00 112 PRO A N 1
ATOM 848 C CA . PRO A 1 112 ? 7.571 -9.509 -25.510 1.00 90.00 112 PRO A CA 1
ATOM 849 C C . PRO A 1 112 ? 6.370 -9.082 -24.653 1.00 90.00 112 PRO A C 1
ATOM 851 O O . PRO A 1 112 ? 6.556 -8.715 -23.492 1.00 90.00 112 PRO A O 1
ATOM 854 N N . GLU A 1 113 ? 5.145 -9.163 -25.180 1.00 92.31 113 GLU A N 1
ATOM 855 C CA . GLU A 1 113 ? 3.931 -8.796 -24.440 1.00 92.31 113 GLU A CA 1
ATOM 856 C C . GLU A 1 113 ? 3.602 -9.849 -23.378 1.00 92.31 113 GLU A C 1
ATOM 858 O O . GLU A 1 113 ? 3.263 -9.515 -22.240 1.00 92.31 113 GLU A O 1
ATOM 863 N N . ALA A 1 114 ? 3.794 -11.134 -23.693 1.00 93.44 114 ALA A N 1
ATOM 864 C CA . ALA A 1 114 ? 3.685 -12.199 -22.697 1.00 93.44 114 ALA A CA 1
ATOM 865 C C . ALA A 1 114 ? 4.711 -12.033 -21.562 1.00 93.44 114 ALA A C 1
ATOM 867 O O . ALA A 1 114 ? 4.383 -12.258 -20.394 1.00 93.44 114 ALA A O 1
ATOM 868 N N . PHE A 1 115 ? 5.937 -11.600 -21.878 1.00 92.81 115 PHE A N 1
ATOM 869 C CA . PHE A 1 115 ? 6.953 -11.305 -20.864 1.00 92.81 115 PHE A CA 1
ATOM 870 C C . PHE A 1 115 ? 6.556 -10.112 -19.981 1.00 92.81 115 PHE A C 1
ATOM 872 O O . PHE A 1 115 ? 6.648 -10.196 -18.754 1.00 92.81 115 PHE A O 1
ATOM 879 N N . ALA A 1 116 ? 6.041 -9.034 -20.579 1.00 94.12 116 ALA A N 1
ATOM 880 C CA . ALA A 1 116 ? 5.509 -7.881 -19.853 1.00 94.12 116 ALA A CA 1
ATOM 881 C C . ALA A 1 116 ? 4.370 -8.277 -18.897 1.00 94.12 116 ALA A C 1
ATOM 883 O O . ALA A 1 116 ? 4.380 -7.908 -17.719 1.00 94.12 116 ALA A O 1
ATOM 884 N N . ALA A 1 117 ? 3.425 -9.095 -19.369 1.00 96.25 117 ALA A N 1
ATOM 885 C CA . ALA A 1 117 ? 2.326 -9.609 -18.557 1.00 96.25 117 ALA A CA 1
ATOM 886 C C . ALA A 1 117 ? 2.817 -10.508 -17.410 1.00 96.25 117 ALA A C 1
ATOM 888 O O . ALA A 1 117 ? 2.306 -10.421 -16.290 1.00 96.25 117 ALA A O 1
ATOM 889 N N . ALA A 1 118 ? 3.826 -11.348 -17.652 1.00 95.44 118 ALA A N 1
ATOM 890 C CA . ALA A 1 118 ? 4.447 -12.153 -16.604 1.00 95.44 118 ALA A CA 1
ATOM 891 C C . ALA A 1 118 ? 5.099 -11.270 -15.529 1.00 95.44 118 ALA A C 1
ATOM 893 O O . ALA A 1 118 ? 4.934 -11.527 -14.336 1.00 95.44 118 ALA A O 1
ATOM 894 N N . TRP A 1 119 ? 5.779 -10.194 -15.932 1.00 95.31 119 TRP A N 1
ATOM 895 C CA . TRP A 1 119 ? 6.382 -9.250 -14.995 1.00 95.31 119 TRP A CA 1
ATOM 896 C C . TRP A 1 119 ? 5.334 -8.502 -14.161 1.00 95.31 119 TRP A C 1
ATOM 898 O O . TRP A 1 119 ? 5.487 -8.384 -12.945 1.00 95.31 119 TRP A O 1
ATOM 908 N N . GLN A 1 120 ? 4.221 -8.085 -14.773 1.00 98.00 120 GLN A N 1
ATOM 909 C CA . GLN A 1 120 ? 3.084 -7.516 -14.043 1.00 98.00 120 GLN A CA 1
ATOM 910 C C . GLN A 1 120 ? 2.564 -8.484 -12.969 1.00 98.00 120 GLN A C 1
ATOM 912 O O . GLN A 1 120 ? 2.369 -8.084 -11.824 1.00 98.00 120 GLN A O 1
ATOM 917 N N . GLN A 1 121 ? 2.423 -9.773 -13.294 1.00 98.00 121 GLN A N 1
ATOM 918 C CA . GLN A 1 121 ? 1.979 -10.777 -12.323 1.00 98.00 121 GLN A CA 1
ATOM 919 C C . GLN A 1 121 ? 2.958 -10.983 -11.158 1.00 98.00 121 GLN A C 1
ATOM 921 O O . GLN A 1 121 ? 2.528 -11.290 -10.044 1.00 98.00 121 GLN A O 1
ATOM 926 N N . VAL A 1 122 ? 4.268 -10.868 -11.398 1.00 97.50 122 VAL A N 1
ATOM 927 C CA . VAL A 1 122 ? 5.279 -10.935 -10.330 1.00 97.50 122 VAL A CA 1
ATOM 928 C C . VAL A 1 122 ? 5.135 -9.736 -9.395 1.00 97.50 122 VAL A C 1
ATOM 930 O O . VAL A 1 122 ? 5.110 -9.922 -8.177 1.00 97.50 122 VAL A O 1
ATOM 933 N N . THR A 1 123 ? 4.978 -8.535 -9.955 1.00 97.50 123 THR A N 1
ATOM 934 C CA . THR A 1 123 ? 4.720 -7.299 -9.202 1.00 97.50 123 THR A CA 1
ATOM 935 C C . THR A 1 123 ? 3.442 -7.406 -8.371 1.00 97.50 123 THR A C 1
ATOM 937 O O . THR A 1 123 ? 3.477 -7.159 -7.167 1.00 97.50 123 THR A O 1
ATOM 940 N N . ASP A 1 124 ? 2.336 -7.866 -8.964 1.00 97.25 124 ASP A N 1
ATOM 941 C CA . ASP A 1 124 ? 1.048 -8.027 -8.275 1.00 97.25 124 ASP A CA 1
ATOM 942 C C . ASP A 1 124 ? 1.133 -8.961 -7.058 1.00 97.25 124 ASP A C 1
ATOM 944 O O . ASP A 1 124 ? 0.458 -8.741 -6.053 1.00 97.25 124 ASP A O 1
ATOM 948 N N . ARG A 1 125 ? 1.989 -9.989 -7.115 1.00 97.12 125 ARG A N 1
ATOM 949 C CA . ARG A 1 125 ? 2.169 -10.967 -6.029 1.00 97.12 125 ARG A CA 1
ATOM 950 C C . ARG A 1 125 ? 3.218 -10.566 -4.992 1.00 97.12 125 ARG A C 1
ATOM 952 O O . ARG A 1 125 ? 3.294 -11.211 -3.949 1.00 97.12 125 ARG A O 1
ATOM 959 N N . THR A 1 126 ? 4.022 -9.538 -5.259 1.00 97.81 126 THR A N 1
ATOM 960 C CA . THR A 1 126 ? 5.201 -9.195 -4.454 1.00 97.81 126 THR A CA 1
ATOM 961 C C . THR A 1 126 ? 5.038 -7.794 -3.844 1.00 97.81 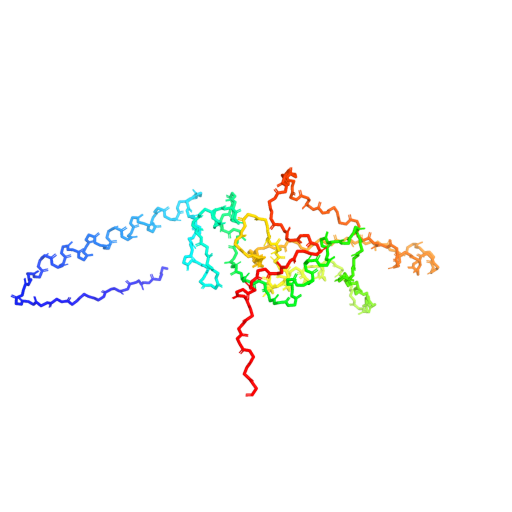126 THR A C 1
ATOM 963 O O . THR A 1 126 ? 5.325 -6.804 -4.515 1.00 97.81 126 THR A O 1
ATOM 966 N N . PRO A 1 127 ? 4.604 -7.667 -2.571 1.00 96.75 127 PRO A N 1
ATOM 967 C CA . PRO A 1 127 ? 4.295 -6.379 -1.930 1.00 96.75 127 PRO A CA 1
ATOM 968 C C . PRO A 1 127 ? 5.388 -5.312 -2.036 1.00 96.75 127 PRO A C 1
ATOM 970 O O . PRO A 1 127 ? 5.088 -4.152 -2.303 1.00 96.75 127 PRO A O 1
ATOM 973 N N . VAL A 1 128 ? 6.661 -5.700 -1.904 1.00 96.19 128 VAL A N 1
ATOM 974 C CA . VAL A 1 128 ? 7.785 -4.751 -1.965 1.00 96.19 128 VAL A CA 1
ATOM 975 C C . VAL A 1 128 ? 7.934 -4.072 -3.337 1.00 96.19 128 VAL A C 1
ATOM 977 O O . VAL A 1 128 ? 8.495 -2.986 -3.418 1.00 96.19 128 VAL A O 1
ATOM 980 N N . LEU A 1 129 ? 7.399 -4.662 -4.412 1.00 96.56 129 LEU A N 1
ATOM 981 C CA . LEU A 1 129 ? 7.413 -4.070 -5.757 1.00 96.56 129 LEU A CA 1
ATOM 982 C C . LEU A 1 129 ? 6.234 -3.116 -6.012 1.00 96.56 129 LEU A C 1
ATOM 984 O O . LEU A 1 129 ? 6.201 -2.455 -7.046 1.00 96.56 129 LEU A O 1
ATOM 988 N N . ARG A 1 130 ? 5.271 -3.041 -5.086 1.00 97.19 130 ARG A N 1
ATOM 989 C CA . ARG A 1 130 ? 4.071 -2.190 -5.172 1.00 97.19 130 ARG A CA 1
ATOM 990 C C . ARG A 1 130 ? 4.065 -1.078 -4.126 1.00 97.19 130 ARG A C 1
ATOM 992 O O . ARG A 1 130 ? 3.003 -0.546 -3.812 1.00 97.19 130 ARG A O 1
ATOM 999 N N . GLY A 1 131 ? 5.210 -0.794 -3.516 1.00 95.25 131 GLY A N 1
ATOM 1000 C CA . GLY A 1 131 ? 5.281 0.139 -2.403 1.00 95.25 131 GLY A CA 1
ATOM 1001 C C . GLY A 1 131 ? 5.808 1.515 -2.778 1.00 95.25 131 GLY A C 1
ATOM 1002 O O . GLY A 1 131 ? 6.720 1.641 -3.593 1.00 95.25 131 GLY A O 1
ATOM 1003 N N . ASP A 1 132 ? 5.267 2.522 -2.102 1.00 94.44 132 ASP A N 1
ATOM 1004 C CA . ASP A 1 132 ? 5.766 3.893 -2.104 1.00 94.44 132 ASP A CA 1
ATOM 1005 C C . ASP A 1 132 ? 6.343 4.243 -0.729 1.00 94.44 132 ASP A C 1
ATOM 1007 O O . ASP A 1 132 ? 5.951 3.675 0.292 1.00 94.44 132 ASP A O 1
ATOM 1011 N N . VAL A 1 133 ? 7.239 5.229 -0.682 1.00 95.25 133 VAL A N 1
ATOM 1012 C CA . VAL A 1 133 ? 7.738 5.787 0.581 1.00 95.25 133 VAL A CA 1
ATOM 1013 C C . VAL A 1 133 ? 7.018 7.095 0.893 1.00 95.25 133 VAL A C 1
ATOM 1015 O O . VAL A 1 133 ? 7.009 8.010 0.071 1.00 95.25 133 VAL A O 1
ATOM 1018 N N . VAL A 1 134 ? 6.456 7.200 2.098 1.00 94.94 134 VAL A N 1
ATOM 1019 C CA . VAL A 1 134 ? 5.823 8.417 2.629 1.00 94.94 134 VAL A CA 1
ATOM 1020 C C . VAL A 1 134 ? 6.611 8.891 3.842 1.00 94.94 134 VAL A C 1
ATOM 1022 O O . VAL A 1 134 ? 6.861 8.124 4.762 1.00 94.94 134 VAL A O 1
ATOM 1025 N N . TRP A 1 135 ? 7.017 10.158 3.854 1.00 93.00 135 TRP A N 1
ATOM 1026 C CA . TRP A 1 135 ? 7.820 10.734 4.944 1.00 93.00 135 TRP A CA 1
ATOM 1027 C C . TRP A 1 135 ? 7.390 12.151 5.339 1.00 93.00 135 TRP A C 1
ATOM 1029 O O . TRP A 1 135 ? 7.951 12.733 6.264 1.00 93.00 135 TRP A O 1
ATOM 1039 N N . GLN A 1 136 ? 6.430 12.728 4.616 1.00 90.00 136 GLN A N 1
ATOM 1040 C CA . GLN A 1 136 ? 5.865 14.040 4.911 1.00 90.00 136 GLN A CA 1
ATOM 1041 C C . GLN A 1 136 ? 4.586 13.865 5.726 1.00 90.00 136 GLN A C 1
ATOM 1043 O O . GLN A 1 136 ? 3.782 12.987 5.421 1.00 90.00 136 GLN A O 1
ATOM 1048 N N . ASP A 1 137 ? 4.406 14.708 6.743 1.00 89.31 137 ASP A N 1
ATOM 1049 C CA . ASP A 1 137 ? 3.192 14.768 7.569 1.00 89.31 137 ASP A CA 1
ATOM 1050 C C . ASP A 1 137 ? 2.798 13.428 8.227 1.00 89.31 137 ASP A C 1
ATOM 1052 O O . ASP A 1 137 ? 1.618 13.153 8.482 1.00 89.31 137 ASP A O 1
ATOM 1056 N N . VAL A 1 138 ? 3.807 12.606 8.523 1.00 89.75 138 VAL A N 1
ATOM 1057 C CA . VAL A 1 138 ? 3.730 11.320 9.230 1.00 89.75 138 VAL A CA 1
ATOM 1058 C C . VAL A 1 138 ? 4.754 11.301 10.374 1.00 89.75 138 VAL A C 1
ATOM 1060 O O . VAL A 1 138 ? 5.770 11.995 10.280 1.00 89.75 138 VAL A O 1
ATOM 1063 N N . PRO A 1 139 ? 4.501 10.557 11.467 1.00 85.88 139 PRO A N 1
ATOM 1064 C CA . PRO A 1 139 ? 5.374 10.560 12.647 1.00 85.88 139 PRO A CA 1
ATOM 1065 C C . PRO A 1 139 ? 6.768 9.981 12.372 1.00 85.88 139 PRO A C 1
ATOM 1067 O O . PRO A 1 139 ? 7.751 10.409 12.974 1.00 85.88 139 PRO A O 1
ATOM 1070 N N . GLU A 1 140 ? 6.857 9.037 11.439 1.00 90.56 140 GLU A N 1
ATOM 1071 C CA . GLU A 1 140 ? 8.093 8.422 10.971 1.00 90.56 140 GLU A CA 1
ATOM 1072 C C . GLU A 1 140 ? 7.978 8.092 9.473 1.00 90.56 140 GLU A C 1
ATOM 1074 O O . GLU A 1 140 ? 6.864 8.052 8.949 1.00 90.56 140 GLU A O 1
ATOM 1079 N N . PRO A 1 141 ? 9.090 7.872 8.750 1.00 94.94 141 PRO A N 1
ATOM 1080 C CA . PRO A 1 141 ? 9.044 7.415 7.368 1.00 94.94 141 PRO A CA 1
ATOM 1081 C C . PRO A 1 141 ? 8.421 6.017 7.238 1.00 94.94 141 PRO A C 1
ATOM 1083 O O . PRO A 1 141 ? 8.855 5.061 7.882 1.00 94.94 141 PRO A O 1
ATOM 1086 N N . LEU A 1 142 ? 7.463 5.884 6.325 1.00 97.00 142 LEU A N 1
ATOM 1087 C CA . LEU A 1 142 ? 6.664 4.680 6.120 1.00 97.00 142 LEU A CA 1
ATOM 1088 C C . LEU A 1 142 ? 6.850 4.108 4.717 1.00 97.00 142 LEU A C 1
ATOM 1090 O O . LEU A 1 142 ? 6.980 4.845 3.737 1.00 97.00 142 LEU A O 1
ATOM 1094 N N . PHE A 1 143 ? 6.786 2.784 4.625 1.00 97.69 143 PHE A N 1
ATOM 1095 C CA . PHE A 1 143 ? 6.618 2.049 3.380 1.00 97.69 143 PHE A CA 1
ATOM 1096 C C . PHE A 1 143 ? 5.144 1.665 3.222 1.00 97.69 143 PHE A C 1
ATOM 1098 O O . PHE A 1 143 ? 4.611 0.868 3.994 1.00 97.69 143 PHE A O 1
ATOM 1105 N N . VAL A 1 144 ? 4.479 2.256 2.233 1.00 97.44 144 VAL A N 1
ATOM 1106 C CA . VAL A 1 144 ? 3.048 2.080 1.966 1.00 97.44 144 VAL A CA 1
ATOM 1107 C C . VAL A 1 144 ? 2.883 1.104 0.815 1.00 97.44 144 VAL A C 1
ATOM 1109 O O . VAL A 1 144 ? 3.225 1.424 -0.320 1.00 97.44 144 VAL A O 1
ATOM 1112 N N . VAL A 1 145 ? 2.330 -0.074 1.088 1.00 97.69 145 VAL A N 1
ATOM 1113 C CA . VAL A 1 145 ? 2.062 -1.095 0.072 1.00 97.69 145 VAL A CA 1
ATOM 1114 C C . VAL A 1 145 ? 0.756 -0.760 -0.638 1.00 97.69 145 VAL A C 1
ATOM 1116 O O . VAL A 1 145 ? -0.289 -0.625 0.002 1.00 97.69 145 VAL A O 1
ATOM 1119 N N . ARG A 1 146 ? 0.775 -0.656 -1.968 1.00 96.69 146 ARG A N 1
ATOM 1120 C CA . ARG A 1 146 ? -0.437 -0.504 -2.784 1.00 96.69 146 ARG A CA 1
ATOM 1121 C C . ARG A 1 146 ? -1.010 -1.863 -3.155 1.00 96.69 146 ARG A C 1
ATOM 1123 O O . ARG A 1 146 ? -0.266 -2.796 -3.434 1.00 96.69 146 ARG A O 1
ATOM 1130 N N . ARG A 1 147 ? -2.339 -1.955 -3.262 1.00 95.19 147 ARG A N 1
ATOM 1131 C CA . ARG A 1 147 ? -3.038 -3.141 -3.782 1.00 95.19 147 ARG A CA 1
ATOM 1132 C C . ARG A 1 147 ? -2.684 -3.452 -5.229 1.00 95.19 147 ARG A C 1
ATOM 1134 O O . ARG A 1 147 ? -2.725 -4.612 -5.626 1.00 95.19 147 ARG A O 1
ATOM 1141 N N . HIS A 1 148 ? -2.340 -2.446 -6.018 1.00 95.00 148 HIS A N 1
ATOM 1142 C CA . HIS A 1 148 ? -1.912 -2.637 -7.392 1.00 95.00 148 HIS A CA 1
ATOM 1143 C C . HIS A 1 148 ? -0.907 -1.558 -7.778 1.00 95.00 148 HIS A C 1
ATOM 1145 O O . HIS A 1 148 ? -1.038 -0.408 -7.361 1.00 95.00 148 HIS A O 1
ATOM 1151 N N . ALA A 1 149 ? 0.074 -1.942 -8.590 1.00 95.75 149 ALA A N 1
ATOM 1152 C CA . ALA A 1 149 ? 0.980 -1.025 -9.258 1.00 95.75 149 ALA A CA 1
ATOM 1153 C C . ALA A 1 149 ? 1.206 -1.533 -10.683 1.00 95.75 149 ALA A C 1
ATOM 1155 O O . ALA A 1 149 ? 1.619 -2.677 -10.887 1.00 95.75 149 ALA A O 1
ATOM 1156 N N . THR A 1 150 ? 0.914 -0.690 -11.667 1.00 96.38 150 THR A N 1
ATOM 1157 C CA . THR A 1 150 ? 1.129 -1.021 -13.075 1.00 96.38 150 THR A CA 1
ATOM 1158 C C . THR A 1 150 ? 2.606 -0.865 -13.413 1.00 96.38 150 THR A C 1
ATOM 1160 O O . THR A 1 150 ? 3.187 0.199 -13.195 1.00 96.38 150 THR A O 1
ATOM 1163 N N . VAL A 1 151 ? 3.220 -1.910 -13.963 1.00 95.81 151 VAL A N 1
ATOM 1164 C CA . VAL A 1 151 ? 4.605 -1.864 -14.429 1.00 95.81 151 VAL A CA 1
ATOM 1165 C C . VAL A 1 151 ? 4.653 -1.081 -15.746 1.00 95.81 151 VAL A C 1
ATOM 1167 O O . VAL A 1 151 ? 4.034 -1.502 -16.725 1.00 95.81 151 VAL A O 1
ATOM 1170 N N . PRO A 1 152 ? 5.408 0.028 -15.824 1.00 94.56 152 PRO A N 1
ATOM 1171 C CA . PRO A 1 152 ? 5.607 0.725 -17.084 1.00 94.56 152 PRO A CA 1
ATOM 1172 C C . PRO A 1 152 ? 6.527 -0.099 -17.991 1.00 94.56 152 PRO A C 1
ATOM 1174 O O . PRO A 1 152 ? 7.708 -0.279 -17.693 1.00 94.56 152 PRO A O 1
ATOM 1177 N N . VAL A 1 153 ? 5.995 -0.576 -19.115 1.00 94.62 153 VAL A N 1
ATOM 1178 C CA . VAL A 1 153 ? 6.757 -1.303 -20.136 1.00 94.62 153 VAL A CA 1
ATOM 1179 C C . VAL A 1 153 ? 6.822 -0.468 -21.407 1.00 94.62 15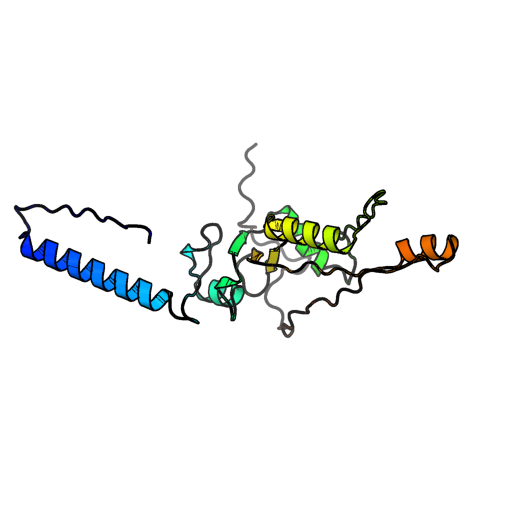3 VAL A C 1
ATOM 1181 O O . VAL A 1 153 ? 5.834 0.116 -21.843 1.00 94.62 153 VAL A O 1
ATOM 1184 N N . THR A 1 154 ? 8.012 -0.378 -21.995 1.00 93.12 154 THR A N 1
ATOM 1185 C CA . THR A 1 154 ? 8.233 0.245 -23.302 1.00 93.12 154 THR A CA 1
ATOM 1186 C C . THR A 1 154 ? 8.886 -0.784 -24.205 1.00 93.12 154 THR A C 1
ATOM 1188 O O . THR A 1 154 ? 9.991 -1.240 -23.924 1.00 93.12 154 THR A O 1
ATOM 1191 N N . HIS A 1 155 ? 8.197 -1.148 -25.282 1.00 90.06 155 HIS A N 1
ATOM 1192 C CA . HIS A 1 155 ? 8.729 -2.048 -26.291 1.00 90.06 155 HIS A CA 1
ATOM 1193 C C . HIS A 1 155 ? 9.392 -1.233 -27.404 1.00 90.06 155 HIS A C 1
ATOM 1195 O O . HIS A 1 155 ? 8.773 -0.339 -27.983 1.00 90.06 155 HIS A O 1
ATOM 1201 N N . LEU A 1 156 ? 10.663 -1.525 -27.678 1.00 88.44 156 LEU A N 1
ATOM 1202 C CA . LEU A 1 156 ? 11.443 -0.869 -28.720 1.00 88.44 156 LEU A CA 1
ATOM 1203 C C . LEU A 1 156 ? 11.881 -1.918 -29.743 1.00 88.44 156 LEU A C 1
ATOM 1205 O O . LEU A 1 156 ? 12.563 -2.878 -29.390 1.00 88.44 156 LEU A O 1
ATOM 120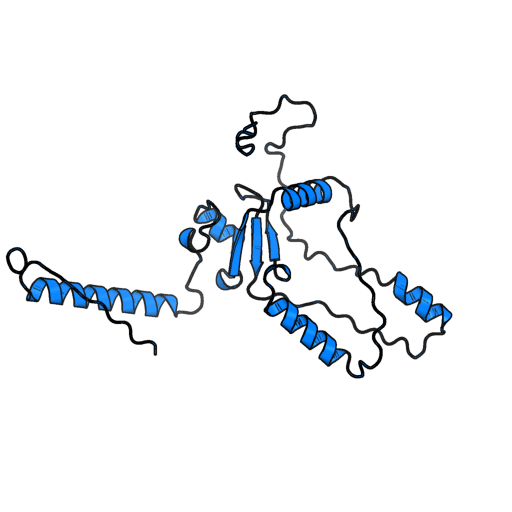9 N N . ASP A 1 157 ? 11.501 -1.726 -31.006 1.00 85.94 157 ASP A N 1
ATOM 1210 C CA . ASP A 1 157 ? 11.909 -2.609 -32.098 1.00 85.94 157 ASP A CA 1
ATOM 1211 C C . ASP A 1 157 ? 13.206 -2.109 -32.732 1.00 85.94 157 ASP A C 1
ATOM 1213 O O . ASP A 1 157 ? 13.250 -1.051 -33.360 1.00 85.94 157 ASP A O 1
ATOM 1217 N N . TRP A 1 158 ? 14.280 -2.872 -32.547 1.00 86.12 158 TRP A N 1
ATOM 1218 C CA . TRP A 1 158 ? 15.613 -2.538 -33.046 1.00 86.12 158 TRP A CA 1
ATOM 1219 C C . TRP A 1 158 ? 16.053 -3.427 -34.210 1.00 86.12 158 TRP A C 1
ATOM 1221 O O . TRP A 1 158 ? 17.229 -3.429 -34.579 1.00 86.12 158 TRP A O 1
ATOM 1231 N N . ARG A 1 159 ? 15.148 -4.198 -34.825 1.00 84.88 159 ARG A N 1
ATOM 1232 C CA . ARG A 1 159 ? 15.481 -5.115 -35.935 1.00 84.88 159 ARG A CA 1
ATOM 1233 C C . ARG A 1 159 ? 16.008 -4.411 -37.186 1.00 84.88 159 ARG A C 1
ATOM 1235 O O . ARG A 1 159 ? 16.710 -5.039 -37.969 1.00 84.88 159 ARG A O 1
ATOM 1242 N N . GLU A 1 160 ? 15.774 -3.113 -37.319 1.00 83.94 160 GLU A N 1
ATOM 1243 C CA . GLU A 1 160 ? 16.245 -2.312 -38.458 1.00 83.94 160 GLU A CA 1
ATOM 1244 C C . GLU A 1 160 ? 17.505 -1.483 -38.156 1.00 83.94 160 GLU A C 1
ATOM 1246 O O . GLU A 1 160 ? 18.074 -0.876 -39.058 1.00 83.94 160 GLU A O 1
ATOM 1251 N N . LEU A 1 161 ? 17.979 -1.475 -36.905 1.00 83.06 161 LEU A N 1
ATOM 1252 C CA . LEU A 1 161 ? 19.199 -0.763 -36.521 1.00 83.06 161 LEU A CA 1
ATOM 1253 C C . LEU A 1 161 ? 20.461 -1.515 -36.966 1.00 83.06 161 LEU A C 1
ATOM 1255 O O . LEU A 1 161 ? 20.476 -2.746 -37.033 1.00 83.06 161 LEU A O 1
ATOM 1259 N N . SER A 1 162 ? 21.549 -0.790 -37.230 1.00 80.31 162 SER A N 1
ATOM 1260 C CA . SER A 1 162 ? 22.860 -1.425 -37.395 1.00 80.31 162 SER A CA 1
ATOM 1261 C C . SER A 1 162 ? 23.308 -2.078 -36.076 1.00 80.31 162 SER A C 1
ATOM 1263 O O . SER A 1 162 ? 22.807 -1.742 -35.000 1.00 80.31 162 SER A O 1
ATOM 1265 N N . GLU A 1 163 ? 24.238 -3.036 -36.115 1.00 73.31 163 GLU A N 1
ATOM 1266 C CA . GLU A 1 163 ? 24.743 -3.650 -34.875 1.00 73.31 163 GLU A CA 1
ATOM 1267 C C . GLU A 1 163 ? 25.387 -2.627 -33.925 1.00 73.31 163 GLU A C 1
ATOM 1269 O O . GLU A 1 163 ? 25.232 -2.745 -32.707 1.00 73.31 163 GLU A O 1
ATOM 1274 N N . ASP A 1 164 ? 26.040 -1.600 -34.472 1.00 73.19 164 ASP A N 1
ATOM 1275 C CA . ASP A 1 164 ? 26.636 -0.512 -33.694 1.00 73.19 164 ASP A CA 1
ATOM 1276 C C . ASP A 1 164 ? 25.562 0.372 -33.041 1.00 73.19 164 ASP A C 1
ATOM 1278 O O . ASP A 1 164 ? 25.667 0.703 -31.854 1.00 73.19 164 ASP A O 1
ATOM 1282 N N . ASP A 1 165 ? 24.471 0.657 -33.759 1.00 72.44 165 ASP A N 1
ATOM 1283 C CA . ASP A 1 165 ? 23.332 1.418 -33.232 1.00 72.44 165 ASP A CA 1
ATOM 1284 C C . ASP A 1 165 ? 22.570 0.641 -32.145 1.00 72.44 165 ASP A C 1
ATOM 1286 O O . ASP A 1 165 ? 22.131 1.226 -31.153 1.00 72.44 165 ASP A O 1
ATOM 1290 N N . ARG A 1 166 ? 22.458 -0.691 -32.265 1.00 71.25 166 ARG A N 1
ATOM 1291 C CA . ARG A 1 166 ? 21.866 -1.551 -31.219 1.00 71.25 166 ARG A CA 1
ATOM 1292 C C . ARG A 1 166 ? 22.689 -1.543 -29.937 1.00 71.25 166 ARG A C 1
ATOM 1294 O O . ARG A 1 166 ? 22.133 -1.454 -28.840 1.00 71.25 166 ARG A O 1
ATOM 1301 N N . ARG A 1 167 ? 24.018 -1.626 -30.066 1.00 66.25 167 ARG A N 1
ATOM 1302 C CA . ARG A 1 167 ? 24.940 -1.583 -28.923 1.00 66.25 167 ARG A CA 1
ATOM 1303 C C . ARG A 1 167 ? 24.857 -0.236 -28.210 1.00 66.25 167 ARG A C 1
ATOM 1305 O O . ARG A 1 167 ? 24.783 -0.221 -26.984 1.00 66.25 167 ARG A O 1
ATOM 1312 N N . GLN A 1 168 ? 24.780 0.874 -28.946 1.00 64.19 168 GLN A N 1
ATOM 1313 C CA . GLN A 1 168 ? 24.629 2.202 -28.344 1.00 64.19 168 GLN A CA 1
ATOM 1314 C C . GLN A 1 168 ? 23.236 2.428 -27.734 1.00 64.19 168 GLN A C 1
ATOM 1316 O O . GLN A 1 168 ? 23.155 2.861 -26.587 1.00 64.19 168 GLN A O 1
ATOM 1321 N N . GLY A 1 169 ? 22.143 2.068 -28.417 1.00 59.91 169 GLY A N 1
ATOM 1322 C CA . GLY A 1 169 ? 20.768 2.254 -27.921 1.00 59.91 169 GLY A CA 1
ATOM 1323 C C . GLY A 1 169 ? 20.440 1.490 -26.627 1.00 59.91 169 GLY A C 1
ATOM 1324 O O . GLY A 1 169 ? 19.658 1.975 -25.799 1.00 59.91 169 GLY A O 1
ATOM 1325 N N . SER A 1 170 ? 21.092 0.338 -26.410 1.00 59.94 170 SER A N 1
ATOM 1326 C CA . SER A 1 170 ? 20.962 -0.479 -25.189 1.00 59.94 170 SER A CA 1
ATOM 1327 C C . SER A 1 170 ? 21.458 0.210 -23.912 1.00 59.94 170 SER A C 1
ATOM 1329 O O . SER A 1 170 ? 20.933 -0.059 -22.832 1.00 59.94 170 SER A O 1
ATOM 1331 N N . GLY A 1 171 ? 22.414 1.140 -24.024 1.00 54.75 171 GLY A N 1
ATOM 1332 C CA . GLY A 1 171 ? 22.981 1.865 -22.883 1.00 54.75 171 GLY A CA 1
ATOM 1333 C C . GLY A 1 171 ? 22.285 3.191 -22.562 1.00 54.75 171 GLY A C 1
ATOM 1334 O O . GLY A 1 171 ? 22.322 3.640 -21.418 1.00 54.75 171 GLY A O 1
ATOM 1335 N N . THR A 1 172 ? 21.637 3.824 -23.547 1.00 50.22 172 THR A N 1
ATOM 1336 C CA . THR A 1 172 ? 21.130 5.209 -23.439 1.00 50.22 172 THR A CA 1
ATOM 1337 C C . THR A 1 172 ? 19.628 5.330 -23.217 1.00 50.22 172 THR A C 1
ATOM 1339 O O . THR A 1 172 ? 19.144 6.444 -23.004 1.00 50.22 172 THR A O 1
ATOM 1342 N N . SER A 1 173 ? 18.884 4.220 -23.211 1.00 50.31 173 SER A N 1
ATOM 1343 C CA . SER A 1 173 ? 17.454 4.185 -22.870 1.00 50.31 173 SER A CA 1
ATOM 1344 C C . SER A 1 173 ? 17.250 4.379 -21.358 1.00 50.31 173 SER A C 1
ATOM 1346 O O . SER A 1 173 ? 16.679 3.547 -20.662 1.00 50.31 173 SER A O 1
ATOM 1348 N N . SER A 1 174 ? 17.775 5.483 -20.825 1.00 44.69 174 SER A N 1
ATOM 1349 C CA . SER A 1 174 ? 17.489 5.974 -19.486 1.00 44.69 174 SER A CA 1
ATOM 1350 C C . SER A 1 174 ? 16.022 6.360 -19.476 1.00 44.69 174 SER A C 1
ATOM 1352 O O . SER A 1 174 ? 15.627 7.361 -20.081 1.00 44.69 174 SER A O 1
ATOM 1354 N N . THR A 1 175 ? 15.198 5.534 -18.837 1.00 42.62 175 THR A N 1
ATOM 1355 C CA . THR A 1 175 ? 13.796 5.836 -18.596 1.00 42.62 175 THR A CA 1
ATOM 1356 C C . THR A 1 175 ? 13.748 7.174 -17.874 1.00 42.62 175 THR A C 1
ATOM 1358 O O . THR A 1 175 ? 14.001 7.297 -16.671 1.00 42.62 175 THR A O 1
ATOM 1361 N N . ARG A 1 176 ? 13.426 8.223 -18.629 1.00 36.06 176 ARG A N 1
ATOM 1362 C CA . ARG A 1 176 ? 12.904 9.466 -18.089 1.00 36.06 176 ARG A CA 1
ATOM 1363 C C . ARG A 1 176 ? 11.471 9.158 -17.677 1.00 36.06 176 ARG A C 1
ATOM 1365 O O . ARG A 1 176 ? 10.526 9.633 -18.296 1.00 36.06 176 ARG A O 1
ATOM 1372 N N . THR A 1 177 ? 11.319 8.296 -16.671 1.00 35.06 177 THR A N 1
ATOM 1373 C CA . THR A 1 177 ? 10.061 8.158 -15.958 1.00 35.06 177 THR A CA 1
ATOM 1374 C C . THR A 1 177 ? 9.817 9.545 -15.406 1.00 35.06 177 THR A C 1
ATOM 1376 O O . THR A 1 177 ? 10.595 10.041 -14.585 1.00 35.06 177 THR A O 1
ATOM 1379 N N . ALA A 1 178 ? 8.803 10.218 -15.946 1.00 27.52 178 ALA A N 1
ATOM 1380 C CA . ALA A 1 178 ? 8.194 11.320 -15.248 1.00 27.52 178 ALA A CA 1
ATOM 1381 C C . ALA A 1 178 ? 7.891 10.762 -13.862 1.00 27.52 178 ALA A C 1
ATOM 1383 O O . ALA A 1 178 ? 7.056 9.870 -13.719 1.00 27.52 178 ALA A O 1
ATOM 1384 N N . SER A 1 179 ? 8.659 11.215 -12.870 1.00 30.78 179 SER A N 1
ATOM 1385 C CA . SER A 1 179 ? 8.202 11.201 -11.496 1.00 30.78 179 SER A CA 1
ATOM 1386 C C . SER A 1 179 ? 6.760 11.669 -11.590 1.00 30.78 179 SER A C 1
ATOM 1388 O O . SER A 1 179 ? 6.511 12.779 -12.078 1.00 30.78 179 SER A O 1
ATOM 1390 N N . ALA A 1 180 ? 5.814 10.797 -11.249 1.00 28.73 180 ALA A N 1
ATOM 1391 C CA . ALA A 1 180 ? 4.518 11.261 -10.817 1.00 28.73 180 ALA A CA 1
ATOM 1392 C C . ALA A 1 180 ? 4.846 12.096 -9.585 1.00 28.73 180 ALA A C 1
ATOM 1394 O O . ALA A 1 180 ? 4.946 11.591 -8.471 1.00 28.73 180 ALA A O 1
ATOM 1395 N N . ALA A 1 181 ? 5.177 13.361 -9.838 1.00 28.70 181 ALA A N 1
ATOM 1396 C CA . ALA A 1 181 ? 5.385 14.352 -8.831 1.00 28.70 181 ALA A CA 1
ATOM 1397 C C . ALA A 1 181 ? 4.041 14.407 -8.127 1.00 28.70 181 ALA A C 1
ATOM 1399 O O . ALA A 1 181 ? 3.089 15.013 -8.627 1.00 28.70 181 ALA A O 1
ATOM 1400 N N . SER A 1 182 ? 3.958 13.734 -6.980 1.00 31.09 182 SER A N 1
ATOM 1401 C CA . SER A 1 182 ? 3.074 14.157 -5.916 1.00 31.09 182 SER A CA 1
ATOM 1402 C C . SER A 1 182 ? 3.370 15.642 -5.760 1.00 31.09 182 SER A C 1
ATOM 1404 O O . SER A 1 182 ? 4.420 16.036 -5.248 1.00 31.09 182 SER A O 1
ATOM 1406 N N . THR A 1 183 ? 2.521 16.469 -6.361 1.00 28.66 183 THR A N 1
ATOM 1407 C CA . THR A 1 183 ? 2.667 17.915 -6.344 1.00 28.66 183 THR A CA 1
ATOM 1408 C C . THR A 1 183 ? 2.236 18.335 -4.951 1.00 28.66 183 THR A C 1
ATOM 1410 O O . THR A 1 183 ? 1.101 18.737 -4.734 1.00 28.66 183 THR A O 1
ATOM 1413 N N . SER A 1 184 ? 3.125 18.136 -3.981 1.00 33.94 184 SER A N 1
ATOM 1414 C CA . SER A 1 184 ? 2.994 18.708 -2.653 1.00 33.94 184 SER A CA 1
ATOM 1415 C C . SER A 1 184 ? 3.705 20.062 -2.696 1.00 33.94 184 SER A C 1
ATOM 1417 O O . SER A 1 184 ? 4.895 20.117 -3.038 1.00 33.94 184 SER A O 1
ATOM 1419 N N . PRO A 1 185 ? 2.999 21.180 -2.460 1.00 27.30 185 PRO A N 1
ATOM 1420 C CA . PRO A 1 185 ? 3.613 22.494 -2.485 1.00 27.30 185 PRO A CA 1
ATOM 1421 C C . PRO A 1 185 ? 4.627 22.569 -1.349 1.00 27.30 185 PRO A C 1
ATOM 1423 O O . PRO A 1 185 ? 4.282 22.269 -0.213 1.00 27.30 185 PRO A O 1
ATOM 1426 N N . ARG A 1 186 ? 5.867 22.988 -1.646 1.00 38.34 186 ARG A N 1
ATOM 1427 C CA . ARG A 1 186 ? 6.901 23.282 -0.636 1.00 38.34 186 ARG A CA 1
ATOM 1428 C C . ARG A 1 186 ? 6.290 24.065 0.538 1.00 38.34 186 ARG A C 1
ATOM 1430 O O . ARG A 1 186 ? 5.901 25.216 0.312 1.00 38.34 186 ARG A O 1
ATOM 1437 N N . PRO A 1 187 ? 6.310 23.554 1.783 1.00 36.00 187 PRO A N 1
ATOM 1438 C CA . PRO A 1 187 ? 6.100 24.393 2.942 1.00 36.00 187 PRO A CA 1
ATOM 1439 C C . PRO A 1 187 ? 7.397 24.579 3.724 1.00 36.00 187 PRO A C 1
ATOM 1441 O O . PRO A 1 187 ? 8.390 23.864 3.585 1.00 36.00 187 PRO A O 1
ATOM 1444 N N . ARG A 1 188 ? 7.358 25.653 4.504 1.00 34.22 188 ARG A N 1
ATOM 1445 C CA . ARG A 1 188 ? 8.441 26.244 5.278 1.00 34.22 188 ARG A CA 1
ATOM 1446 C C . ARG A 1 188 ? 9.032 25.271 6.291 1.00 34.22 188 ARG A C 1
ATOM 1448 O O . ARG A 1 188 ? 8.345 24.411 6.824 1.00 34.22 188 ARG A O 1
ATOM 1455 N N . SER A 1 189 ? 10.309 25.509 6.577 1.00 38.16 189 SER A N 1
ATOM 1456 C CA . SER A 1 189 ? 11.107 24.865 7.615 1.00 38.16 189 SER A CA 1
ATOM 1457 C C . SER A 1 189 ? 10.311 24.569 8.889 1.00 38.16 189 SER A C 1
ATOM 1459 O O . SER A 1 189 ? 9.962 25.485 9.636 1.00 38.16 189 SER A O 1
ATOM 1461 N N . SER A 1 190 ? 10.126 23.292 9.192 1.00 36.50 190 SER A N 1
ATOM 1462 C CA . SER A 1 190 ? 9.927 22.838 10.562 1.00 36.50 190 SER A CA 1
ATOM 1463 C C . SER A 1 190 ? 10.863 21.665 10.830 1.00 36.50 190 SER A C 1
ATOM 1465 O O . SER A 1 190 ? 10.703 20.582 10.279 1.00 36.50 190 SER A O 1
ATOM 1467 N N . ALA A 1 191 ? 11.863 21.972 11.659 1.00 39.84 191 ALA A N 1
ATOM 1468 C CA . ALA A 1 191 ? 12.639 21.081 12.514 1.00 39.84 191 ALA A CA 1
ATOM 1469 C C . ALA A 1 191 ? 13.273 19.838 11.868 1.00 39.84 191 ALA A C 1
ATOM 1471 O O . ALA A 1 191 ? 12.961 18.710 12.229 1.00 39.84 191 ALA A O 1
ATOM 1472 N N . TRP A 1 192 ? 14.276 20.061 11.019 1.00 43.19 192 TRP A N 1
ATOM 1473 C CA . TRP A 1 192 ? 15.407 19.132 10.933 1.00 43.19 192 TRP A CA 1
ATOM 1474 C C . TRP A 1 192 ? 16.607 19.781 11.632 1.00 43.19 192 TRP A C 1
ATOM 1476 O O . TRP A 1 192 ? 16.813 20.985 11.447 1.00 43.19 192 TRP A O 1
ATOM 1486 N N . PRO A 1 193 ? 17.389 19.053 12.449 1.00 30.59 193 PRO A N 1
ATOM 1487 C CA . PRO A 1 193 ? 18.591 19.615 13.047 1.00 30.59 193 PRO A CA 1
ATOM 1488 C C . PRO A 1 193 ? 19.586 19.954 11.934 1.00 30.59 193 PRO A C 1
ATOM 1490 O O . PRO A 1 193 ? 19.942 19.097 11.125 1.00 30.59 193 PRO A O 1
ATOM 1493 N N . SER A 1 194 ? 20.037 21.206 11.886 1.00 33.94 194 SER A N 1
ATOM 1494 C CA . SER A 1 194 ? 21.157 21.605 11.034 1.00 33.94 194 SER A CA 1
ATOM 1495 C C . SER A 1 194 ? 22.418 20.820 11.426 1.00 33.94 194 SER A C 1
ATOM 1497 O O . SER A 1 194 ? 22.607 20.527 12.612 1.00 33.94 194 SER A O 1
ATOM 1499 N N . PRO A 1 195 ? 23.323 20.511 10.481 1.00 35.19 195 PRO A N 1
ATOM 1500 C CA . PRO A 1 195 ? 24.575 19.837 10.803 1.00 35.19 195 PRO A CA 1
ATOM 1501 C C . PRO A 1 195 ? 25.426 20.761 11.689 1.00 35.19 195 PRO A C 1
ATOM 1503 O O . PRO A 1 195 ? 25.998 21.736 11.209 1.00 35.19 195 PRO A O 1
ATOM 1506 N N . GLY A 1 196 ? 25.449 20.494 12.999 1.00 39.78 196 GLY A N 1
ATOM 1507 C CA . GLY A 1 196 ? 26.204 21.268 13.992 1.00 39.78 196 GLY A CA 1
ATOM 1508 C C . GLY A 1 196 ? 25.469 21.594 15.298 1.00 39.78 196 GLY A C 1
ATOM 1509 O O . GLY A 1 196 ? 26.107 22.070 16.232 1.00 39.78 196 GLY A O 1
ATOM 1510 N N . SER A 1 197 ? 24.162 21.338 15.416 1.00 34.34 197 SER A N 1
ATOM 1511 C CA . SER A 1 197 ? 23.468 21.435 16.712 1.00 34.34 197 SER A CA 1
ATOM 1512 C C . SER A 1 197 ? 23.708 20.183 17.569 1.00 34.34 197 SER A C 1
ATOM 1514 O O . SER A 1 197 ? 23.699 19.084 17.009 1.00 34.34 197 SER A O 1
ATOM 1516 N N . PRO A 1 198 ? 23.879 20.302 18.903 1.00 31.62 198 PRO A N 1
ATOM 1517 C CA . PRO A 1 198 ? 23.943 19.140 19.785 1.00 31.62 198 PRO A CA 1
ATOM 1518 C C . PRO A 1 198 ? 22.674 18.302 19.605 1.00 31.62 198 PRO A C 1
ATOM 1520 O O . PRO A 1 198 ? 21.557 18.816 19.678 1.00 31.62 198 PRO A O 1
ATOM 1523 N N . THR A 1 199 ? 22.862 17.022 19.298 1.00 41.56 199 THR A N 1
ATOM 1524 C CA . THR A 1 199 ? 21.791 16.050 19.095 1.00 41.56 199 THR A CA 1
ATOM 1525 C C . THR A 1 199 ? 20.909 15.982 20.345 1.00 41.56 199 THR A C 1
ATOM 1527 O O . THR A 1 199 ? 21.432 15.719 21.432 1.00 41.56 199 THR A O 1
ATOM 1530 N N . PRO A 1 200 ? 19.578 16.166 20.244 1.00 35.12 200 PRO A N 1
ATOM 1531 C CA . PRO A 1 200 ? 18.703 15.653 21.286 1.00 35.12 200 PRO A CA 1
ATOM 1532 C C . PRO A 1 200 ? 18.840 14.120 21.299 1.00 35.12 200 PRO A C 1
ATOM 1534 O O . PRO A 1 200 ? 19.155 13.528 20.257 1.00 35.12 200 PRO A O 1
ATOM 1537 N N . PRO A 1 201 ? 18.661 13.456 22.453 1.00 32.62 201 PRO A N 1
ATOM 1538 C CA . PRO A 1 201 ? 18.820 12.012 22.539 1.00 32.62 201 PRO A CA 1
ATOM 1539 C C . PRO A 1 201 ? 17.909 11.338 21.509 1.00 32.62 201 PRO A C 1
ATOM 1541 O O . PRO A 1 201 ? 16.694 11.534 21.510 1.00 32.62 201 PRO A O 1
ATOM 1544 N N . CYS A 1 202 ? 18.515 10.572 20.599 1.00 35.47 202 CYS A N 1
ATOM 1545 C CA . CYS A 1 202 ? 17.790 9.713 19.677 1.00 35.47 202 CYS A CA 1
ATOM 1546 C C . CYS A 1 202 ? 17.003 8.695 20.505 1.00 35.47 202 CYS A C 1
ATOM 1548 O O . CYS A 1 202 ? 17.573 7.711 20.968 1.00 35.47 202 CYS A O 1
ATOM 1550 N N . GLY A 1 203 ? 15.694 8.905 20.654 1.00 36.12 203 GLY A N 1
ATOM 1551 C CA . GLY A 1 203 ? 14.774 7.932 21.260 1.00 36.12 203 GLY A CA 1
ATOM 1552 C C . GLY A 1 203 ? 14.653 6.613 20.480 1.00 36.12 203 GLY A C 1
ATOM 1553 O O . GLY A 1 203 ? 13.941 5.717 20.911 1.00 36.12 203 GLY A O 1
ATOM 1554 N N . TRP A 1 204 ? 15.362 6.495 19.353 1.00 39.84 204 TRP A N 1
ATOM 1555 C CA . TRP A 1 204 ? 15.383 5.347 18.443 1.00 39.84 204 TRP A CA 1
ATOM 1556 C C . TRP A 1 204 ? 16.612 4.440 18.616 1.00 39.84 204 TRP A C 1
ATOM 1558 O O . TRP A 1 204 ? 16.677 3.374 18.009 1.00 39.84 204 TRP A O 1
ATOM 1568 N N . CYS A 1 205 ? 17.586 4.830 19.445 1.00 35.16 205 CYS A N 1
ATOM 1569 C CA . CYS A 1 205 ? 18.706 3.962 19.803 1.00 35.16 205 CYS A CA 1
ATOM 1570 C C . CYS A 1 205 ? 18.367 3.218 21.100 1.00 35.16 205 CYS A C 1
ATOM 1572 O O . CYS A 1 205 ? 18.575 3.741 22.194 1.00 35.16 205 CYS A O 1
ATOM 1574 N N . GLY A 1 206 ? 17.840 1.996 20.985 1.00 32.06 206 GLY A N 1
ATOM 1575 C CA . GLY A 1 206 ? 17.789 1.066 22.118 1.00 32.06 206 GLY A CA 1
ATOM 1576 C C . GLY A 1 206 ? 19.200 0.792 22.673 1.00 32.06 206 GLY A C 1
ATOM 1577 O O . GLY A 1 206 ? 20.178 0.906 21.928 1.00 32.06 206 GLY A O 1
ATOM 1578 N N . PRO A 1 207 ? 19.346 0.464 23.970 1.00 34.25 207 PRO A N 1
ATOM 1579 C CA . PRO A 1 207 ? 20.655 0.333 24.595 1.00 34.25 207 PRO A CA 1
ATOM 1580 C C . PRO A 1 207 ? 21.410 -0.885 24.050 1.00 34.25 207 PRO A C 1
ATOM 1582 O O . PRO A 1 207 ? 20.968 -2.027 24.180 1.00 34.25 207 PRO A O 1
ATOM 1585 N N . SER A 1 208 ? 22.585 -0.635 23.476 1.00 36.84 208 SER A N 1
ATOM 1586 C CA . SER A 1 208 ? 23.579 -1.662 23.171 1.00 36.84 208 SER A CA 1
ATOM 1587 C C . SER A 1 208 ? 24.037 -2.304 24.480 1.00 36.84 208 SER A C 1
ATOM 1589 O O . SER A 1 208 ? 24.681 -1.648 25.298 1.00 36.84 208 SER A O 1
ATOM 1591 N N . THR A 1 209 ? 23.680 -3.568 24.704 1.00 41.94 209 THR A N 1
ATOM 1592 C CA . THR A 1 209 ? 24.219 -4.348 25.826 1.00 41.94 209 THR A CA 1
ATOM 1593 C C . THR A 1 209 ? 25.503 -5.024 25.351 1.00 41.94 209 THR A C 1
ATOM 1595 O O . THR A 1 209 ? 25.470 -5.768 24.370 1.00 41.94 209 THR A O 1
ATOM 1598 N N . THR A 1 210 ? 26.615 -4.697 26.009 1.00 44.09 210 THR A N 1
ATOM 1599 C CA . THR A 1 210 ? 27.908 -5.396 25.926 1.00 44.09 210 THR A CA 1
ATOM 1600 C C . THR A 1 210 ? 27.882 -6.640 26.802 1.00 44.09 210 TH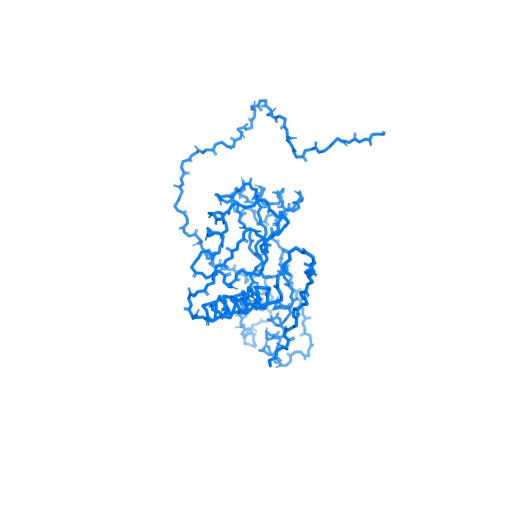R A C 1
ATOM 1602 O O . THR A 1 210 ? 27.269 -6.561 27.892 1.00 44.09 210 THR A O 1
#

Sequence (210 aa):
MRSWSSLWFYSAALHQESTVTGLAARFADALADIARHAATPGTGGRTPSDFPLVELDQAAVDRITGADPRAVEDVHPLTPTQAGMLFHGLSQDGRRVYFQQLSFVLDGVSDPEAFAAAWQQVTDRTPVLRGDVVWQDVPEPLFVVRRHATVPVTHLDWRELSEDDRRQGSGTSSTRTASAASTSPRPRSSAWPSPGSPTPPCGWCGPSTT

Foldseek 3Di:
DDDDDDDDDDDVVVDDPVVRVVVVVVVVVVVVVVVVQCPDPQDDADAVVQAVQDDDHPVVSCVLQPSHRQQWDYKHADDPVVQVVVVVVVVDPPPPVPDDDDDDDDPPCPDVVVVLVVVQVVCLVDQVSQWDWDAPPGPHIMTTGTNHDRDDDDDDDCVPPDPVRVVVVRVPPPPPPPPPPPPDPDDDDDDDDDVPDDDDPDPPDDDDDD

Secondary structure (DSSP, 8-state):
-PPP-------TTTS-HHHHHHHHHHHHHHHHHHHHHHTSTT-----GGG-TTS---HHHHHHHHTT-TTTEEEEEEPPHHHHHHHHHHHHSSS--TT--------SS---HHHHHHHHHHHHHH-GGGGEEEE-SSSSS-EEEEES-----------TTS-HHHHHHHHHH----------------------TTSPPPP-TT------